Protein AF-S6A276-F1 (afdb_monomer)

Mean predicted aligned error: 8.98 Å

Nearest PDB structures (foldseek):
  2oqb-assembly1_B  TM=4.563E-01  e=8.102E-01  Rattus norvegicus
  6ii2-assembly2_B  TM=3.661E-01  e=1.481E+00  Vibrio vulnificus
  2r1d-assembly9_I  TM=3.968E-01  e=1.565E+00  Rattus norvegicus
  3mw2-assembly2_B  TM=4.502E-01  e=2.861E+00  Mus musculus
  7jmn-assembly1_N  TM=1.829E-01  e=4.437E+00  Thermochaetoides thermophila DSM 1495

Sequence (196 aa):
MERMMFPDYLDGAKVKFYTKKDNFGIVDYNGGEKMININYLAICKYDNTQGYYLFFCDEKFTTVGDYLFDSIEECKETAEKSKKNITWIEKTHHKAEFSFEEIKMLLLKSIGEYNCEAELSLYFENNPYEYMIIIYKDHCSFQRCGAKEIQSGERVFNTLDELYKAKQVDDIVLARDWDKINAFDCMDFELLGFWK

Secondary structure (DSSP, 8-state):
----PPPSEETTEEEEEEE-S----EEEETTTTEEEE--EEEEEE-TT-SSEEEEEE-TT--EEEEEEESSHHHHHHHHHHH-SS--EEE------SS-HHHHHHHHHHHHHHH----EEEEEETT---EEEEEE-SS-EEEEE-SSTTT---PEEESSHHHHHHS--GGG--HHHHGGGEEEEE-HHHHHTT---

Organism: NCBI:txid1291379

pLDDT: mean 92.41, std 9.46, range [35.56, 98.56]

Radius of gyration: 22.13 Å; Cα contacts (8 Å, |Δi|>4): 361; chains: 1; bounding box: 58×36×56 Å

Foldseek 3Di:
DPPPDDDCDAPQWGWFKKFAFDFFDWDDDPNNPDIATQGMWTWTHHDPDQWIWIFGAGPVRHGPDIDTDNDPVVSVVVSVVRGPDGDIDGDDQQAAPDDLVLVQVLCCCCCVPVVHFWWKWWDFPPDPWIKIWTDHPQWIWIWTDDPPVGIPDTDIDRGSVCQQQDQDPPRDRCVVRVSRTPDMDIPSCVVVVVDD

Structure (mmCIF, N/CA/C/O backbone):
data_AF-S6A276-F1
#
_entry.id   AF-S6A276-F1
#
loop_
_atom_site.group_PDB
_atom_site.id
_atom_site.type_symbol
_atom_site.label_atom_id
_atom_site.label_alt_id
_atom_site.label_comp_id
_atom_site.label_asym_id
_atom_site.label_entity_id
_atom_site.label_seq_id
_atom_site.pdbx_PDB_ins_code
_atom_site.Cartn_x
_atom_site.Cartn_y
_atom_site.Cartn_z
_atom_site.occupancy
_atom_site.B_iso_or_equiv
_atom_site.auth_seq_id
_atom_site.auth_comp_id
_atom_site.auth_asym_id
_atom_site.auth_atom_id
_atom_site.pdbx_PDB_model_num
ATOM 1 N N . MET A 1 1 ? 4.928 -16.059 18.346 1.00 35.56 1 MET A N 1
ATOM 2 C CA . MET A 1 1 ? 3.726 -15.306 18.759 1.00 35.56 1 MET A CA 1
ATOM 3 C C . MET A 1 1 ? 3.373 -14.396 17.610 1.00 35.56 1 MET A C 1
ATOM 5 O O . MET A 1 1 ? 4.119 -13.462 17.349 1.00 35.56 1 MET A O 1
ATOM 9 N N . GLU A 1 2 ? 2.310 -14.720 16.886 1.00 38.47 2 GLU A N 1
ATOM 10 C CA . GLU A 1 2 ? 1.751 -13.830 15.873 1.00 38.47 2 GLU A CA 1
ATOM 11 C C . GLU A 1 2 ? 1.305 -12.551 16.588 1.00 38.47 2 GLU A C 1
ATOM 13 O O . GLU A 1 2 ? 0.463 -12.588 17.489 1.00 38.47 2 GLU A O 1
ATOM 18 N N . ARG A 1 3 ? 1.932 -11.417 16.271 1.00 45.91 3 ARG A N 1
ATOM 19 C CA . ARG A 1 3 ? 1.404 -10.115 16.677 1.00 45.91 3 ARG A CA 1
ATOM 20 C C . ARG A 1 3 ? 0.125 -9.944 15.867 1.00 45.91 3 ARG A C 1
ATOM 22 O O . ARG A 1 3 ? 0.197 -9.596 14.697 1.00 45.91 3 ARG A O 1
ATOM 29 N N . MET A 1 4 ? -1.027 -10.251 16.459 1.00 54.69 4 MET A N 1
ATOM 30 C CA . MET A 1 4 ? -2.315 -9.996 15.819 1.00 54.69 4 MET A CA 1
ATOM 31 C C . MET A 1 4 ? -2.432 -8.480 15.617 1.00 54.69 4 MET A C 1
ATOM 33 O O . MET A 1 4 ? -2.646 -7.726 16.569 1.00 54.69 4 MET A O 1
ATOM 37 N N . MET A 1 5 ? -2.160 -8.031 14.395 1.00 80.50 5 MET A N 1
ATOM 38 C CA . MET A 1 5 ? -2.246 -6.631 14.005 1.00 80.50 5 MET A CA 1
ATOM 39 C C . MET A 1 5 ? -3.719 -6.303 13.774 1.00 80.50 5 MET A C 1
ATOM 41 O O . MET A 1 5 ? -4.446 -7.090 13.171 1.00 80.50 5 MET A O 1
ATOM 45 N N . PHE A 1 6 ? -4.178 -5.162 14.288 1.00 88.31 6 PHE A N 1
ATOM 46 C CA . PHE A 1 6 ? -5.545 -4.711 14.033 1.00 88.31 6 PHE A CA 1
ATOM 47 C C . PHE A 1 6 ? -5.729 -4.479 12.522 1.00 88.31 6 PHE A C 1
ATOM 49 O O . PHE A 1 6 ? -4.812 -3.900 11.932 1.00 88.31 6 PHE A O 1
ATOM 56 N N . PRO A 1 7 ? -6.843 -4.888 11.887 1.00 89.88 7 PRO A N 1
ATOM 57 C CA . PRO A 1 7 ? -7.031 -4.746 10.441 1.00 89.88 7 PRO A CA 1
ATOM 58 C C . PRO A 1 7 ? -6.863 -3.308 9.927 1.00 89.88 7 PRO A C 1
ATOM 60 O O . PRO A 1 7 ? -7.151 -2.343 10.634 1.00 89.88 7 PRO A O 1
ATOM 63 N N . ASP A 1 8 ? -6.409 -3.149 8.681 1.00 87.75 8 ASP A N 1
ATOM 64 C CA . ASP A 1 8 ? -6.349 -1.832 8.018 1.00 87.75 8 ASP A CA 1
ATOM 65 C C . ASP A 1 8 ? -7.724 -1.369 7.526 1.00 87.75 8 ASP A C 1
ATOM 67 O O . ASP A 1 8 ? -7.976 -0.166 7.412 1.00 87.75 8 ASP A O 1
ATOM 71 N N . TYR A 1 9 ? -8.612 -2.332 7.269 1.00 91.38 9 TYR A N 1
ATOM 72 C CA . TYR A 1 9 ? -9.969 -2.120 6.792 1.00 91.38 9 TYR A CA 1
ATOM 73 C C . TYR A 1 9 ? -10.955 -2.988 7.572 1.00 91.38 9 TYR A C 1
ATOM 75 O O . TYR A 1 9 ? -10.667 -4.148 7.864 1.00 91.38 9 TYR A O 1
ATOM 83 N N . LEU A 1 10 ? -12.128 -2.428 7.856 1.00 93.69 10 LEU A N 1
ATOM 84 C CA . LEU A 1 10 ? -13.293 -3.121 8.407 1.00 93.69 10 LEU A CA 1
ATOM 85 C C . LEU A 1 10 ? -14.488 -2.775 7.524 1.00 93.69 10 LEU A C 1
ATOM 87 O O . LEU A 1 10 ? -14.708 -1.601 7.247 1.00 93.69 10 LEU A O 1
ATOM 91 N N . ASP A 1 11 ? -15.209 -3.777 7.021 1.00 91.94 11 ASP A N 1
ATOM 92 C CA . ASP A 1 11 ? -16.351 -3.605 6.103 1.00 91.94 11 ASP A CA 1
ATOM 93 C C . ASP A 1 11 ? -16.096 -2.641 4.931 1.00 91.94 11 ASP A C 1
ATOM 95 O O . ASP A 1 11 ? -16.976 -1.890 4.516 1.00 91.94 11 ASP A O 1
ATOM 99 N N . GLY A 1 12 ? -14.867 -2.635 4.404 1.00 88.38 12 GLY A N 1
ATOM 100 C CA . GLY A 1 12 ? -14.436 -1.742 3.322 1.00 88.38 12 GLY A CA 1
ATOM 101 C C . GLY A 1 12 ? -14.077 -0.313 3.755 1.00 88.38 12 GLY A C 1
ATOM 102 O O . GLY A 1 12 ? -13.600 0.460 2.929 1.00 88.38 12 GLY A O 1
ATOM 103 N N . ALA A 1 13 ? -14.246 0.047 5.029 1.00 92.38 13 ALA A N 1
ATOM 104 C CA . ALA A 1 13 ? -13.838 1.333 5.583 1.00 92.38 13 ALA A CA 1
ATOM 105 C C . ALA A 1 13 ? -12.402 1.281 6.121 1.00 92.38 13 ALA A C 1
ATOM 107 O O . ALA A 1 13 ? -12.024 0.364 6.850 1.00 92.38 13 ALA A O 1
ATOM 108 N N . LYS A 1 14 ? -11.601 2.303 5.809 1.00 92.38 14 LYS A N 1
ATOM 109 C CA . LYS A 1 14 ? -10.211 2.434 6.258 1.00 92.38 14 LYS A CA 1
ATOM 110 C C . LYS A 1 14 ? -10.164 2.803 7.739 1.00 92.38 14 LYS A C 1
ATOM 112 O O . LYS A 1 14 ? -10.704 3.840 8.134 1.00 92.38 14 LYS A O 1
ATOM 117 N N . VAL A 1 15 ? -9.485 2.000 8.553 1.00 94.19 15 VAL A N 1
ATOM 118 C CA . VAL A 1 15 ? -9.331 2.227 9.998 1.00 94.19 15 VAL A CA 1
ATOM 119 C C . VAL A 1 15 ? -8.402 3.417 10.238 1.00 94.19 15 VAL A C 1
ATOM 121 O O . VAL A 1 15 ? -7.295 3.458 9.719 1.00 94.19 15 VAL A O 1
ATOM 124 N N . LYS A 1 16 ? -8.830 4.404 11.025 1.00 94.88 16 LYS A N 1
ATOM 125 C CA . LYS A 1 16 ? -8.045 5.589 11.420 1.00 94.88 16 LYS A CA 1
ATOM 126 C C . LYS A 1 16 ? -7.551 5.494 12.854 1.00 94.88 16 LYS A C 1
ATOM 128 O O . LYS A 1 16 ? -6.407 5.827 13.132 1.00 94.88 16 LYS A O 1
ATOM 133 N N . PHE A 1 17 ? -8.401 5.002 13.746 1.00 96.62 17 PHE A N 1
ATOM 134 C CA . PHE A 1 17 ? -8.057 4.737 15.138 1.00 96.62 17 PHE A CA 1
ATOM 135 C C . PHE A 1 17 ? -8.654 3.405 15.558 1.00 96.62 17 PHE A C 1
ATOM 137 O O . PHE A 1 17 ? -9.691 3.001 15.038 1.00 96.62 17 PHE A O 1
ATOM 144 N N . TYR A 1 18 ? -8.020 2.747 16.516 1.00 96.81 18 TYR A N 1
ATOM 145 C CA . TYR A 1 18 ? -8.531 1.522 17.115 1.00 96.81 18 TYR A CA 1
ATOM 146 C C . TYR A 1 18 ? -8.125 1.423 18.585 1.00 96.81 18 TYR A C 1
ATOM 148 O O . TYR A 1 18 ? -7.278 2.180 19.060 1.00 96.81 18 TYR A O 1
ATOM 156 N N . THR A 1 19 ? -8.722 0.493 19.322 1.00 96.38 19 THR A N 1
ATOM 157 C CA . THR A 1 19 ? -8.350 0.199 20.713 1.00 96.38 19 THR A CA 1
ATOM 158 C C . THR A 1 19 ? -7.584 -1.116 20.821 1.00 96.38 19 THR A C 1
ATOM 160 O O . THR A 1 19 ? -7.646 -1.977 19.944 1.00 96.38 19 THR A O 1
ATOM 163 N N . LYS A 1 20 ? -6.902 -1.341 21.948 1.00 94.12 20 LYS A N 1
ATOM 164 C CA . LYS A 1 20 ? -6.515 -2.710 22.331 1.00 94.12 20 LYS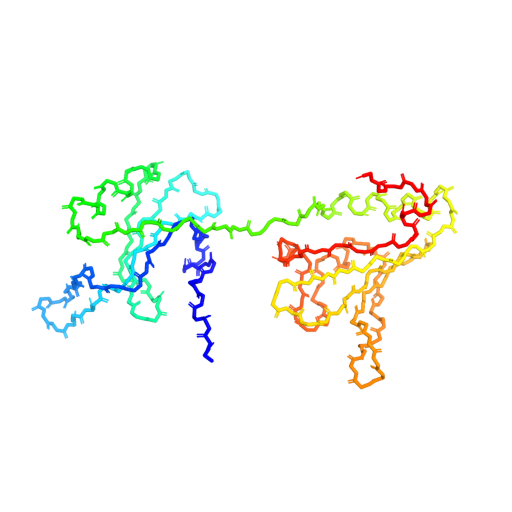 A CA 1
ATOM 165 C C . LYS A 1 20 ? -7.768 -3.547 22.616 1.00 94.12 20 LYS A C 1
ATOM 167 O O . LYS A 1 20 ? -8.852 -2.993 22.810 1.00 94.12 20 LYS A O 1
ATOM 172 N N . LYS A 1 21 ? -7.594 -4.872 22.658 1.00 94.19 21 LYS A N 1
ATOM 173 C CA . LYS A 1 21 ? -8.651 -5.784 23.107 1.00 94.19 21 LYS A CA 1
ATOM 174 C C . LYS A 1 21 ? -9.002 -5.444 24.553 1.00 94.19 21 LYS A C 1
ATOM 176 O O . LYS A 1 21 ? -8.111 -5.457 25.400 1.00 94.19 21 LYS A O 1
ATOM 181 N N . ASP A 1 22 ? -10.272 -5.187 24.816 1.00 95.00 22 ASP A N 1
ATOM 182 C CA . ASP A 1 22 ? -10.826 -5.050 26.165 1.00 95.00 22 ASP A CA 1
ATOM 183 C C . ASP A 1 22 ? -12.282 -5.560 26.160 1.00 95.00 22 ASP A C 1
ATOM 185 O O . ASP A 1 22 ? -12.701 -6.259 25.233 1.00 95.00 22 ASP A O 1
ATOM 189 N N . ASN A 1 23 ? -13.053 -5.264 27.200 1.00 94.50 23 ASN A N 1
ATOM 190 C CA . ASN A 1 23 ? -14.491 -5.469 27.261 1.00 94.50 23 ASN A CA 1
ATOM 191 C C . ASN A 1 23 ? -15.208 -4.112 27.246 1.00 94.50 23 ASN A C 1
ATOM 193 O O . ASN A 1 23 ? -15.357 -3.454 28.276 1.00 94.50 23 ASN A O 1
ATOM 197 N N . PHE A 1 24 ? -15.707 -3.723 26.075 1.00 95.12 24 PHE A N 1
ATOM 198 C CA . PHE A 1 24 ? -16.500 -2.510 25.880 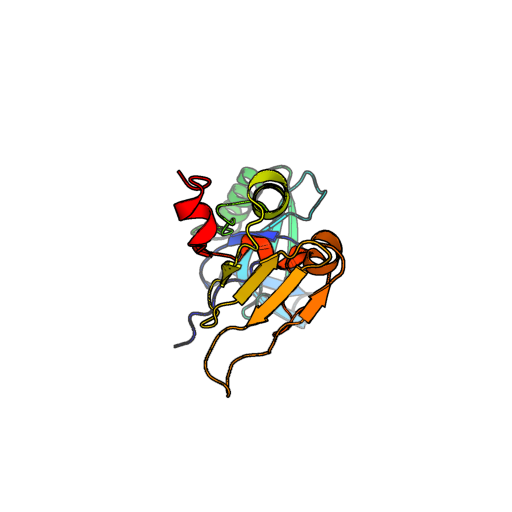1.00 95.12 24 PHE A CA 1
ATOM 199 C C . PHE A 1 24 ? -18.012 -2.787 25.985 1.00 95.12 24 PHE A C 1
ATOM 201 O O . PHE A 1 24 ? -18.837 -2.040 25.458 1.00 95.12 24 PHE A O 1
ATOM 208 N N . GLY A 1 25 ? -18.407 -3.852 26.681 1.00 93.19 25 GLY A N 1
ATOM 209 C CA . GLY A 1 25 ? -19.798 -4.233 26.904 1.00 93.19 25 GLY A CA 1
ATOM 210 C C . GLY A 1 25 ? -20.346 -5.169 25.832 1.00 93.19 25 GLY A C 1
ATOM 211 O O . GLY A 1 25 ? -19.597 -5.810 25.103 1.00 93.19 25 GLY A O 1
ATOM 212 N N . ILE A 1 26 ? -21.672 -5.257 25.760 1.00 91.38 26 ILE A N 1
ATOM 213 C CA . ILE A 1 26 ? -22.392 -6.191 24.892 1.00 91.38 26 ILE A CA 1
ATOM 214 C C . ILE A 1 26 ? -23.390 -5.455 24.004 1.00 91.38 26 ILE A C 1
ATOM 216 O O . ILE A 1 26 ? -23.979 -4.457 24.422 1.00 91.38 26 ILE A O 1
ATOM 220 N N . VAL A 1 27 ? -23.587 -5.967 22.793 1.00 87.56 27 VAL A N 1
ATOM 221 C CA . VAL A 1 27 ? -24.765 -5.675 21.972 1.00 87.56 27 VAL A CA 1
ATOM 222 C C . VAL A 1 27 ? -25.749 -6.821 22.167 1.00 87.56 27 VAL A C 1
ATOM 224 O O . VAL A 1 27 ? -25.384 -7.983 21.977 1.00 87.56 27 VAL A O 1
ATOM 227 N N . ASP A 1 28 ? -26.973 -6.490 22.567 1.00 85.12 28 ASP A N 1
ATOM 228 C CA . ASP A 1 28 ? -28.070 -7.443 22.710 1.00 85.12 28 ASP A CA 1
ATOM 229 C C . ASP A 1 28 ? -28.983 -7.372 21.480 1.00 85.12 28 ASP A C 1
ATOM 231 O O . ASP A 1 28 ? -29.624 -6.349 21.224 1.00 85.12 28 ASP A O 1
ATOM 235 N N . TYR A 1 29 ? -29.031 -8.462 20.718 1.00 78.19 29 TYR A N 1
ATOM 236 C CA . TYR A 1 29 ? -29.980 -8.636 19.628 1.00 78.19 29 TYR A CA 1
ATOM 237 C C . TYR A 1 29 ? -31.177 -9.464 20.085 1.00 78.19 29 TYR A C 1
ATOM 239 O O . TYR A 1 29 ? -31.034 -10.503 20.734 1.00 78.19 29 TYR A O 1
ATOM 247 N N . ASN A 1 30 ? -32.362 -9.031 19.650 1.00 78.94 30 ASN A N 1
ATOM 248 C CA . ASN A 1 30 ? -33.644 -9.695 19.894 1.00 78.94 30 ASN A CA 1
ATOM 249 C C . ASN A 1 30 ? -34.005 -9.872 21.382 1.00 78.94 30 ASN A C 1
ATOM 251 O O . ASN A 1 30 ? -34.776 -10.763 21.722 1.00 78.94 30 ASN A O 1
ATOM 255 N N . GLY A 1 31 ? -33.484 -9.026 22.277 1.00 74.75 31 GLY A N 1
ATOM 256 C CA . GLY A 1 31 ? -33.864 -9.042 23.695 1.00 74.75 31 GLY A CA 1
ATOM 257 C C . GLY A 1 31 ? -33.367 -10.272 24.460 1.00 74.75 31 GLY A C 1
ATOM 258 O O . GLY A 1 31 ? -34.093 -10.815 25.292 1.00 74.75 31 GLY A O 1
ATOM 259 N N . GLY A 1 32 ? -32.148 -10.719 24.165 1.00 72.06 32 GLY A N 1
ATOM 260 C CA . GLY A 1 32 ? -31.411 -11.725 24.926 1.00 72.06 32 GLY A CA 1
ATOM 261 C C . GLY A 1 32 ? -31.053 -12.985 24.141 1.00 72.06 32 GLY A C 1
ATOM 262 O O . GLY A 1 32 ? -30.294 -13.810 24.647 1.00 72.06 32 GLY A O 1
ATOM 263 N N . GLU A 1 33 ? -31.558 -13.156 22.915 1.00 76.06 33 GLU A N 1
ATOM 264 C CA . GLU A 1 33 ? -31.295 -14.362 22.112 1.00 76.06 33 GLU A CA 1
ATOM 265 C C . GLU A 1 33 ? -29.847 -14.432 21.622 1.00 76.06 33 GLU A C 1
ATOM 267 O O . GLU A 1 33 ? -29.270 -15.518 21.516 1.00 76.06 33 GLU A O 1
ATOM 272 N N . LYS A 1 34 ? -29.243 -13.277 21.320 1.00 81.31 34 LYS A N 1
ATOM 273 C CA . LYS A 1 34 ? -27.856 -13.197 20.869 1.00 81.31 34 LYS A CA 1
ATOM 274 C C . LYS A 1 34 ? -27.175 -11.976 21.470 1.00 81.31 34 LYS A C 1
ATOM 276 O O . LYS A 1 34 ? -27.382 -10.850 21.031 1.00 81.31 34 LYS A O 1
ATOM 281 N N . MET A 1 35 ? -26.298 -12.233 22.432 1.00 86.69 35 MET A N 1
ATOM 282 C CA . MET A 1 35 ? -25.417 -11.226 23.013 1.00 86.69 35 MET A CA 1
ATOM 283 C C . MET A 1 35 ? -24.031 -11.338 22.384 1.00 86.69 35 MET A C 1
ATOM 285 O O . MET A 1 35 ? -23.421 -12.408 22.419 1.00 86.69 35 MET A O 1
ATOM 289 N N . ILE A 1 36 ? -23.529 -10.243 21.813 1.00 90.06 36 ILE A N 1
ATOM 290 C CA . ILE A 1 36 ? -22.174 -10.187 21.254 1.00 90.06 36 ILE A CA 1
ATOM 291 C C . ILE A 1 36 ? -21.327 -9.230 22.084 1.00 90.06 36 ILE A C 1
ATOM 293 O O . ILE A 1 36 ? -21.693 -8.070 22.269 1.00 90.06 36 ILE A O 1
ATOM 297 N N . ASN A 1 37 ? -20.193 -9.720 22.586 1.00 93.94 37 ASN A N 1
ATOM 298 C CA . ASN A 1 37 ? -19.220 -8.889 23.285 1.00 93.94 37 ASN A CA 1
ATOM 299 C C . ASN A 1 37 ? -18.550 -7.927 22.304 1.00 93.94 37 ASN A C 1
ATOM 301 O O . ASN A 1 37 ? -18.110 -8.325 21.228 1.00 93.94 37 ASN A O 1
ATOM 305 N N . ILE A 1 38 ? -18.424 -6.673 22.716 1.00 95.88 38 ILE A N 1
ATOM 306 C CA . ILE A 1 38 ? -17.652 -5.659 22.012 1.00 95.88 38 ILE A CA 1
ATOM 307 C C . ILE A 1 38 ? -16.244 -5.703 22.590 1.00 95.88 38 ILE A C 1
ATOM 309 O O . ILE A 1 38 ? -16.017 -5.324 23.741 1.00 95.88 38 ILE A O 1
ATOM 313 N N . ASN A 1 39 ? -15.297 -6.182 21.796 1.00 96.25 39 ASN A N 1
ATOM 314 C CA . ASN A 1 39 ? -13.910 -6.342 22.210 1.00 96.25 39 ASN A CA 1
ATOM 315 C C . ASN A 1 39 ? -12.987 -5.238 21.711 1.00 96.25 39 ASN A C 1
ATOM 317 O O . ASN A 1 39 ? -11.927 -5.021 22.302 1.00 96.25 39 ASN A O 1
ATOM 321 N N . TYR A 1 40 ? -13.397 -4.531 20.661 1.00 97.06 40 TYR A N 1
ATOM 322 C CA . TYR A 1 40 ? -12.655 -3.410 20.110 1.00 97.06 40 TYR A CA 1
ATOM 323 C C . TYR A 1 40 ? -13.594 -2.291 19.680 1.00 97.06 40 TYR A C 1
ATOM 325 O O . TYR A 1 40 ? -14.742 -2.531 19.300 1.00 97.06 40 TYR A O 1
ATOM 333 N N . LEU A 1 41 ? -13.064 -1.074 19.695 1.00 97.50 41 LEU A N 1
ATOM 334 C CA . LEU A 1 41 ? -13.650 0.069 19.011 1.00 97.50 41 LEU A CA 1
ATOM 335 C C . LEU A 1 41 ? -12.713 0.479 17.879 1.00 97.50 41 LEU A C 1
ATOM 337 O O . LEU A 1 41 ? -11.491 0.453 18.051 1.00 97.50 41 LEU A O 1
ATOM 341 N N . ALA A 1 42 ? -13.275 0.884 16.748 1.00 97.88 42 ALA A N 1
ATOM 342 C CA . ALA A 1 42 ? -12.519 1.450 15.641 1.00 97.88 42 ALA A CA 1
ATOM 343 C C . ALA A 1 42 ? -13.206 2.706 15.112 1.00 97.88 42 ALA A C 1
ATOM 345 O O . ALA A 1 42 ? -14.427 2.785 15.081 1.00 97.88 42 ALA A O 1
ATOM 346 N N . ILE A 1 43 ? -12.417 3.691 14.696 1.00 97.88 43 ILE A N 1
ATOM 347 C CA . ILE A 1 43 ? -12.904 4.846 13.943 1.00 97.88 43 ILE A CA 1
ATOM 348 C C . ILE A 1 43 ? -12.481 4.623 12.503 1.00 97.88 43 ILE A C 1
ATOM 350 O O . ILE A 1 43 ? -11.286 4.500 12.231 1.00 97.88 43 ILE A O 1
ATOM 354 N N . CYS A 1 44 ? -13.436 4.536 11.589 1.00 96.56 44 CYS A N 1
ATOM 355 C CA . CYS A 1 44 ? -13.211 4.179 10.196 1.00 96.56 44 CYS A CA 1
ATOM 356 C C . CYS A 1 44 ? -13.744 5.257 9.246 1.00 96.56 44 CYS A C 1
ATOM 358 O O . CYS A 1 44 ? -14.579 6.084 9.614 1.00 96.56 44 CYS A O 1
ATOM 360 N N . LYS A 1 45 ? -13.246 5.269 8.007 1.00 94.88 45 LYS A N 1
ATOM 361 C CA . LYS A 1 45 ? -13.715 6.171 6.949 1.00 94.88 45 LYS A CA 1
ATOM 362 C C . LYS A 1 45 ? -13.812 5.426 5.623 1.00 94.88 45 LYS A C 1
ATOM 364 O O . LYS A 1 45 ? -12.855 4.759 5.238 1.00 94.88 45 LYS A O 1
ATOM 369 N N . TYR A 1 46 ? -14.931 5.572 4.925 1.00 92.44 46 TYR A N 1
ATOM 370 C CA . TYR A 1 46 ? -15.071 5.098 3.552 1.00 92.44 46 TYR A CA 1
ATOM 371 C C . TYR A 1 46 ? -14.466 6.105 2.573 1.00 92.44 46 TYR A C 1
ATOM 373 O O . TYR A 1 46 ? -14.558 7.323 2.770 1.00 92.44 46 TYR A O 1
ATOM 381 N N . ASP A 1 47 ? -13.878 5.600 1.492 1.00 80.62 47 ASP A N 1
ATOM 382 C CA . ASP A 1 47 ? -13.423 6.443 0.395 1.00 80.62 47 ASP A CA 1
ATOM 383 C C . ASP A 1 47 ? -14.658 7.126 -0.218 1.00 80.62 47 ASP A C 1
ATOM 385 O O . ASP A 1 47 ? -15.571 6.458 -0.703 1.00 80.62 47 ASP A O 1
ATOM 389 N N . ASN A 1 48 ? -14.697 8.463 -0.163 1.00 79.69 48 ASN A N 1
ATOM 390 C CA . ASN A 1 48 ? -15.786 9.354 -0.611 1.00 79.69 48 ASN A CA 1
ATOM 391 C C . ASN A 1 48 ? -16.915 9.682 0.389 1.00 79.69 48 ASN A C 1
ATOM 393 O O . ASN A 1 48 ? -17.897 10.308 -0.010 1.00 79.69 48 ASN A O 1
ATOM 397 N N . THR A 1 49 ? -16.788 9.368 1.684 1.00 83.38 49 THR A N 1
ATOM 398 C CA . THR A 1 49 ? -17.720 9.899 2.705 1.00 83.38 49 THR A CA 1
ATOM 399 C C . THR A 1 49 ? -17.132 11.101 3.439 1.00 83.38 49 THR A C 1
ATOM 401 O O . THR A 1 49 ? -15.955 11.108 3.806 1.00 83.38 49 THR A O 1
ATOM 404 N N . GLN A 1 50 ? -17.951 12.124 3.709 1.00 85.56 50 GLN A N 1
ATOM 405 C CA . GLN A 1 50 ? -17.511 13.255 4.537 1.00 85.56 50 GLN A CA 1
ATOM 406 C C . GLN A 1 50 ? -17.321 12.840 6.001 1.00 85.56 50 GLN A C 1
ATOM 408 O O . GLN A 1 50 ? -16.284 13.168 6.576 1.00 85.56 50 GLN A O 1
ATOM 413 N N . GLY A 1 51 ? -18.229 12.029 6.548 1.00 93.31 51 GLY A N 1
ATOM 414 C CA . GLY A 1 51 ? -18.183 11.598 7.946 1.00 93.31 51 GLY A CA 1
ATOM 415 C C . GLY A 1 51 ? -17.202 10.462 8.259 1.00 93.31 51 GLY A C 1
ATOM 416 O O . GLY A 1 51 ? -16.466 9.966 7.391 1.00 93.31 51 GLY A O 1
ATOM 417 N N . TYR A 1 52 ? -17.219 10.079 9.533 1.00 97.44 52 TYR A N 1
ATOM 418 C CA . TYR A 1 52 ? -16.432 9.025 10.166 1.00 97.44 52 TYR A CA 1
ATOM 419 C C . TYR A 1 52 ? -17.363 8.068 10.901 1.00 97.44 52 TYR A C 1
ATOM 421 O O . TYR A 1 52 ? -18.367 8.487 11.468 1.00 97.44 52 TYR A O 1
ATOM 429 N N . TYR A 1 53 ? -17.020 6.787 10.906 1.00 97.62 53 TYR A N 1
ATOM 430 C CA . TYR A 1 53 ? -17.821 5.761 11.554 1.00 97.62 53 TYR A CA 1
ATOM 431 C C . TYR A 1 53 ? -17.128 5.252 12.810 1.00 97.62 53 TYR A C 1
ATOM 433 O O . TYR A 1 53 ? -15.966 4.854 12.754 1.00 97.62 53 TYR A O 1
ATOM 441 N N . LEU A 1 54 ? -17.847 5.216 13.928 1.00 97.81 54 LEU A N 1
ATOM 442 C CA . LEU A 1 54 ? -17.444 4.498 15.131 1.00 97.81 54 LEU A CA 1
ATOM 443 C C . LEU A 1 54 ? -17.981 3.069 15.051 1.00 97.81 54 LEU A C 1
ATOM 445 O O . LEU A 1 54 ? -19.180 2.846 15.200 1.00 97.81 54 LEU A O 1
ATOM 449 N N . PHE A 1 55 ? -17.089 2.113 14.827 1.00 97.56 55 PHE A N 1
ATOM 450 C CA . PHE A 1 55 ? -17.396 0.691 14.769 1.00 97.56 55 PHE A CA 1
ATOM 451 C C . PHE A 1 55 ? -17.187 0.030 16.127 1.00 97.56 55 PHE A C 1
ATOM 453 O O . PHE A 1 55 ? -16.157 0.206 16.786 1.00 97.56 55 PHE A O 1
ATOM 460 N N . PHE A 1 56 ? -18.152 -0.790 16.518 1.00 96.62 56 PHE A N 1
ATOM 461 C CA . PHE A 1 56 ? -18.055 -1.743 17.614 1.00 96.62 56 PHE A CA 1
ATOM 462 C C . PHE A 1 56 ? -17.725 -3.100 17.014 1.00 96.62 56 PHE A C 1
ATOM 464 O O . PHE A 1 56 ? -18.454 -3.568 16.144 1.00 96.62 56 PHE A O 1
ATOM 471 N N . CYS A 1 57 ? -16.641 -3.727 17.465 1.00 96.31 57 CYS A N 1
ATOM 472 C CA . CYS A 1 57 ? -16.160 -4.972 16.873 1.00 96.31 57 CYS A CA 1
ATOM 473 C C . CYS A 1 57 ? -16.075 -6.094 17.908 1.00 96.31 57 CYS A C 1
ATOM 475 O O . CYS A 1 57 ? -15.688 -5.859 19.058 1.00 96.31 57 CYS A O 1
ATOM 477 N N . ASP A 1 58 ? -16.392 -7.316 17.487 1.00 94.88 58 ASP A N 1
ATOM 478 C CA . ASP A 1 58 ? -16.200 -8.525 18.289 1.00 94.88 58 ASP A CA 1
ATOM 479 C C . ASP A 1 58 ? -14.727 -8.977 18.327 1.00 94.88 58 ASP A C 1
ATOM 481 O O . ASP A 1 58 ? -13.828 -8.328 17.785 1.00 94.88 58 ASP A O 1
ATOM 485 N N . GLU A 1 59 ? -14.446 -10.105 18.983 1.00 93.81 59 GLU A N 1
ATOM 486 C CA . GLU A 1 59 ? -13.082 -10.632 19.098 1.00 93.81 59 GLU A CA 1
ATOM 487 C C . GLU A 1 59 ? -12.422 -11.032 17.769 1.00 93.81 59 GLU A C 1
ATOM 489 O O . GLU A 1 59 ? -11.204 -11.207 17.740 1.00 93.81 59 GLU A O 1
ATOM 494 N N . LYS A 1 60 ? -13.206 -11.194 16.697 1.00 93.00 60 LYS A N 1
ATOM 495 C CA . LYS A 1 60 ? -12.747 -11.544 15.347 1.00 93.00 60 LYS A CA 1
ATOM 496 C C . LYS A 1 60 ? -12.675 -10.324 14.429 1.00 93.00 60 LYS A C 1
ATOM 498 O O . LYS A 1 60 ? -12.469 -10.493 13.231 1.00 93.00 60 LYS A O 1
ATOM 503 N N . PHE A 1 61 ? -12.824 -9.119 14.985 1.00 93.88 61 PHE A N 1
ATOM 504 C CA . PHE A 1 61 ? -12.933 -7.860 14.250 1.00 93.88 61 PHE A CA 1
ATOM 505 C C . PHE A 1 61 ? -14.185 -7.759 13.364 1.00 93.88 61 PHE A C 1
ATOM 507 O O . PHE A 1 61 ? -14.228 -6.927 12.465 1.00 93.88 61 PHE A O 1
ATOM 514 N N . THR A 1 62 ? -15.219 -8.566 13.613 1.00 94.00 62 THR A N 1
ATOM 515 C CA . THR A 1 62 ? -16.507 -8.406 12.928 1.00 94.00 62 THR A CA 1
ATOM 516 C C . THR A 1 62 ? -17.205 -7.173 13.485 1.00 94.00 62 THR A C 1
ATOM 518 O O . THR A 1 62 ? -17.382 -7.078 14.703 1.00 94.00 62 THR A O 1
ATOM 521 N N . THR A 1 63 ? -17.633 -6.249 12.625 1.00 94.50 63 THR A N 1
ATOM 522 C CA . THR A 1 63 ? -18.464 -5.114 13.041 1.00 94.50 63 THR A CA 1
ATOM 523 C C . THR A 1 63 ? -19.827 -5.609 13.515 1.00 94.50 63 THR A C 1
ATOM 525 O O . THR A 1 63 ? -20.534 -6.329 12.811 1.00 94.50 63 THR A O 1
ATOM 528 N N . VAL A 1 64 ? -20.202 -5.218 14.728 1.00 93.88 64 VAL A N 1
ATOM 529 C CA . VAL A 1 64 ? -21.506 -5.508 15.346 1.00 93.88 64 VAL A CA 1
ATOM 530 C C . VAL A 1 64 ? -22.353 -4.247 15.517 1.00 93.88 64 VAL A C 1
ATOM 532 O O . VAL A 1 64 ? -23.525 -4.313 15.866 1.00 93.88 64 VAL A O 1
ATOM 535 N N . GLY A 1 65 ? -21.786 -3.075 15.271 1.00 91.81 65 GLY A N 1
ATOM 536 C CA . GLY A 1 65 ? -22.540 -1.833 15.236 1.00 91.81 65 GLY A CA 1
ATOM 537 C C . GLY A 1 65 ? -21.681 -0.704 14.710 1.00 91.81 65 GLY A C 1
ATOM 538 O O . GLY A 1 65 ? -20.485 -0.6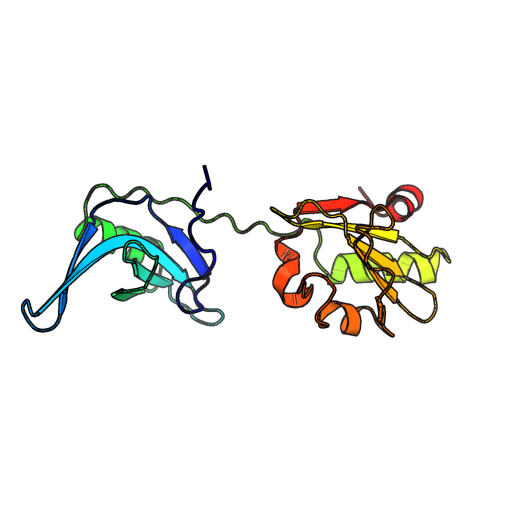58 14.993 1.00 91.81 65 GLY A O 1
ATOM 539 N N . ASP A 1 66 ? -22.297 0.197 13.962 1.00 93.69 66 ASP A N 1
ATOM 540 C CA . ASP A 1 66 ? -21.652 1.348 13.361 1.00 93.69 66 ASP A CA 1
ATOM 541 C C . ASP A 1 66 ? -22.491 2.612 13.565 1.00 93.69 66 ASP A C 1
ATOM 543 O O . ASP A 1 66 ? -23.719 2.606 13.490 1.00 93.69 66 ASP A O 1
ATOM 547 N N . TYR A 1 67 ? -21.806 3.712 13.862 1.00 95.25 67 TYR A N 1
ATOM 548 C CA . TYR A 1 67 ? -22.431 5.007 14.102 1.00 95.25 67 TYR A CA 1
ATOM 549 C C . TYR A 1 67 ? -21.679 6.075 13.318 1.00 95.25 67 TYR A C 1
ATOM 551 O O . TYR A 1 67 ? -20.465 6.204 13.470 1.00 95.25 67 TYR A O 1
ATOM 559 N N . LEU A 1 68 ? -22.396 6.827 12.485 1.00 96.50 68 LEU A N 1
ATOM 560 C CA . LEU A 1 68 ? -21.844 7.902 11.665 1.00 96.50 68 LEU A CA 1
ATOM 561 C C . LEU A 1 68 ? -21.799 9.220 12.447 1.00 96.50 68 LEU A C 1
ATOM 563 O O . LEU A 1 68 ? -22.801 9.630 13.031 1.00 96.50 68 LEU A O 1
ATOM 567 N N . PHE A 1 69 ? -20.655 9.893 12.385 1.00 97.06 69 PHE A N 1
ATOM 568 C CA . PHE A 1 69 ? -20.402 11.215 12.953 1.00 97.06 69 PHE A CA 1
ATOM 569 C C . PHE A 1 69 ? -19.704 12.122 11.938 1.00 97.06 69 PHE A C 1
ATOM 571 O O . PHE A 1 69 ? -19.109 11.643 10.964 1.00 97.06 69 PHE A O 1
ATOM 578 N N . ASP A 1 70 ? -19.721 13.429 12.189 1.00 96.06 70 ASP A N 1
ATOM 579 C CA . ASP A 1 70 ? -19.121 14.411 11.283 1.00 96.06 70 ASP A CA 1
ATOM 580 C C . ASP A 1 70 ? -17.605 14.544 11.505 1.00 96.06 70 ASP A C 1
ATOM 582 O O . ASP A 1 70 ? -16.862 14.906 10.588 1.00 96.06 70 ASP A O 1
ATOM 586 N N . SER A 1 71 ? -17.113 14.183 12.698 1.00 96.88 71 SER A N 1
ATOM 587 C CA . SER A 1 71 ? -15.697 14.286 13.072 1.00 96.88 71 SER A CA 1
ATOM 588 C C . SER A 1 71 ? -15.166 13.081 13.861 1.00 96.88 71 SER A C 1
ATOM 590 O O . SER A 1 71 ? -15.909 12.268 14.418 1.00 96.88 71 SER A O 1
ATOM 592 N N . ILE A 1 72 ? -13.834 12.964 13.915 1.00 96.88 72 ILE A N 1
ATOM 593 C CA . ILE A 1 72 ? -13.138 11.959 14.733 1.00 96.88 72 ILE A CA 1
ATOM 594 C C . ILE A 1 72 ? -13.332 12.277 16.218 1.00 96.88 72 ILE A C 1
ATOM 596 O O . ILE A 1 72 ? -13.482 11.367 17.031 1.00 96.88 72 ILE A O 1
ATOM 600 N N . GLU A 1 73 ? -13.346 13.558 16.572 1.00 97.69 73 GLU A N 1
ATOM 601 C CA . GLU A 1 73 ? -13.567 14.055 17.925 1.00 97.69 73 GLU A CA 1
ATOM 602 C C . GLU A 1 73 ? -14.940 13.613 18.446 1.00 97.69 73 GLU A C 1
ATOM 604 O O . GLU A 1 73 ? -15.018 13.033 19.526 1.00 97.69 73 GLU A O 1
ATOM 609 N N . GLU A 1 74 ? -16.001 13.755 17.646 1.00 97.56 74 GLU A N 1
ATOM 610 C CA . GLU A 1 74 ? -17.346 13.274 17.998 1.00 97.56 74 GLU A CA 1
ATOM 611 C C . GLU A 1 74 ? -17.406 11.755 18.202 1.00 97.56 74 GLU A C 1
ATOM 613 O O . GLU A 1 74 ? -18.059 11.280 19.140 1.00 97.56 74 GLU A O 1
ATOM 618 N N . CYS A 1 75 ? -16.693 10.984 17.369 1.00 97.62 75 CYS A N 1
ATOM 619 C CA . CYS A 1 75 ? -16.566 9.538 17.558 1.00 97.62 75 CYS A CA 1
ATOM 620 C C . CYS A 1 75 ? -15.938 9.221 18.925 1.00 97.62 75 CYS A C 1
ATOM 622 O O . CYS A 1 75 ? -16.456 8.387 19.673 1.00 97.62 75 CYS A O 1
ATOM 624 N N . LYS A 1 76 ? -14.825 9.893 19.257 1.00 97.88 76 LYS A N 1
ATOM 625 C CA . LYS A 1 76 ? -14.090 9.694 20.516 1.00 97.88 76 LYS A CA 1
ATOM 626 C C . LYS A 1 76 ? -14.942 10.082 21.721 1.00 97.88 76 LYS A C 1
ATOM 628 O O . LYS A 1 76 ? -15.104 9.268 22.626 1.00 97.88 76 LYS A O 1
ATOM 633 N N . GLU A 1 77 ? -15.563 11.260 21.697 1.00 97.44 77 GLU A N 1
ATOM 634 C CA . GLU A 1 77 ? -16.435 11.724 22.778 1.00 97.44 77 GLU A CA 1
ATOM 635 C C . GLU A 1 77 ? -17.619 10.783 23.020 1.00 97.44 77 GLU A C 1
ATOM 637 O O . GLU A 1 77 ? -17.971 10.495 24.166 1.00 97.44 77 GLU A O 1
ATOM 642 N N . THR A 1 78 ? -18.259 10.294 21.955 1.00 96.62 78 THR A N 1
ATOM 643 C CA . THR A 1 78 ? -19.411 9.391 22.078 1.00 96.62 78 THR A CA 1
ATOM 644 C C . THR A 1 78 ? -19.003 8.026 22.631 1.00 96.62 78 THR A C 1
ATOM 646 O O . THR A 1 78 ? -19.690 7.462 23.493 1.00 96.62 78 THR A O 1
ATOM 649 N N . ALA A 1 79 ? -17.856 7.504 22.197 1.00 96.25 79 ALA A N 1
ATOM 650 C CA . ALA A 1 79 ? -17.282 6.288 22.756 1.00 96.25 79 ALA A CA 1
ATOM 651 C C . ALA A 1 79 ? -16.954 6.455 24.250 1.00 96.25 79 ALA A C 1
ATOM 653 O O . ALA A 1 79 ? -17.320 5.605 25.057 1.00 96.25 79 ALA A O 1
ATOM 654 N N . GLU A 1 80 ? -16.332 7.568 24.639 1.00 96.12 80 GLU A N 1
ATOM 655 C CA . GLU A 1 80 ? -15.922 7.855 26.022 1.00 96.12 80 GLU A CA 1
ATOM 656 C C . GLU A 1 80 ? -17.103 8.144 26.961 1.00 96.12 80 GLU A C 1
ATOM 658 O O . GLU A 1 80 ? -17.035 7.838 28.151 1.00 96.12 80 GLU A O 1
ATOM 663 N N . LYS A 1 81 ? -18.225 8.659 26.440 1.00 95.25 81 LYS A N 1
ATOM 664 C CA . LYS A 1 81 ? -19.485 8.795 27.197 1.00 95.25 81 LYS A CA 1
ATOM 665 C C . LYS A 1 81 ? -20.161 7.447 27.461 1.00 95.25 81 LYS A C 1
ATOM 667 O O . LYS A 1 81 ? -20.857 7.303 28.465 1.00 95.25 81 LYS A O 1
ATOM 672 N N . SER A 1 82 ? -20.000 6.477 26.560 1.00 90.69 82 SER A N 1
ATOM 673 C CA . SER A 1 82 ? -20.729 5.201 26.610 1.00 90.69 82 SER A CA 1
ATOM 674 C C . SER A 1 82 ? -19.909 4.032 27.161 1.00 90.69 82 SER A C 1
ATOM 676 O O . SER A 1 82 ? -20.489 3.092 27.708 1.00 90.69 82 SER A O 1
ATOM 678 N N . LYS A 1 83 ? -18.579 4.070 27.042 1.00 92.69 83 LYS A N 1
ATOM 679 C CA . LYS A 1 83 ? -17.653 2.986 27.400 1.00 92.69 83 LYS A CA 1
ATOM 680 C C . LYS A 1 83 ? -16.556 3.487 28.347 1.00 92.69 83 LYS A C 1
ATOM 682 O O . LYS A 1 83 ? -16.373 4.682 28.539 1.00 92.69 83 LYS A O 1
ATOM 687 N N . LYS A 1 84 ? -15.810 2.562 28.954 1.00 91.06 84 LYS A N 1
ATOM 688 C CA . LYS A 1 84 ? -14.689 2.864 29.864 1.00 91.06 84 LYS A CA 1
ATOM 689 C C . LYS A 1 84 ? -13.381 2.290 29.320 1.00 91.06 84 LYS A C 1
ATOM 691 O O . LYS A 1 84 ? -13.410 1.442 28.437 1.00 91.06 84 LYS A O 1
ATOM 696 N N . ASN A 1 85 ? -12.255 2.743 29.878 1.00 92.19 85 ASN A N 1
ATOM 697 C CA . ASN A 1 85 ? -10.901 2.248 29.582 1.00 92.19 85 ASN A CA 1
ATOM 698 C C . ASN A 1 85 ? -10.478 2.375 28.109 1.00 92.19 85 ASN A C 1
ATOM 700 O O . ASN A 1 85 ? -9.662 1.601 27.612 1.00 92.19 85 ASN A O 1
ATOM 704 N N . ILE A 1 86 ? -11.012 3.365 27.396 1.00 95.81 86 ILE A N 1
ATOM 705 C CA . ILE A 1 86 ? -10.628 3.593 26.007 1.00 95.81 86 ILE A CA 1
ATOM 706 C C . ILE A 1 86 ? -9.220 4.186 25.967 1.00 95.81 86 ILE A C 1
ATOM 708 O O . ILE A 1 86 ? -8.924 5.198 26.595 1.00 95.81 86 ILE A O 1
ATOM 712 N N . THR A 1 87 ? -8.345 3.546 25.202 1.00 95.62 87 THR A N 1
ATOM 713 C CA . THR A 1 87 ? -7.066 4.114 24.775 1.00 95.62 87 THR A CA 1
ATOM 714 C C . THR A 1 87 ? -7.014 4.017 23.263 1.00 95.62 87 THR A C 1
ATOM 716 O O . THR A 1 87 ? -6.918 2.915 22.716 1.00 95.62 87 THR A O 1
ATOM 719 N N . TRP A 1 88 ? -7.105 5.166 22.598 1.00 96.44 88 TRP A N 1
ATOM 720 C CA . TRP A 1 88 ? -7.038 5.248 21.146 1.00 96.44 88 TRP A CA 1
ATOM 721 C C . TRP A 1 88 ? -5.604 5.074 20.659 1.00 96.44 88 TRP A C 1
ATOM 723 O O . TRP A 1 88 ? -4.693 5.773 21.099 1.00 96.44 88 TRP A O 1
ATOM 733 N N . ILE A 1 89 ? -5.424 4.152 19.724 1.00 93.88 89 ILE A N 1
ATOM 734 C CA . ILE A 1 89 ? -4.197 3.957 18.964 1.00 93.88 89 ILE A CA 1
ATOM 735 C C . ILE A 1 89 ? -4.470 4.474 17.559 1.00 93.88 89 ILE A C 1
ATOM 737 O O . ILE A 1 89 ? -5.406 4.020 16.898 1.00 93.88 89 ILE A O 1
ATOM 741 N N . GLU A 1 90 ? -3.677 5.446 17.118 1.00 93.06 90 GLU A N 1
ATOM 742 C CA . GLU A 1 90 ? -3.725 5.911 15.738 1.00 93.06 90 GLU A CA 1
ATOM 743 C C . GLU A 1 90 ? -3.211 4.815 14.810 1.00 93.06 90 GLU A C 1
ATOM 745 O O . GLU A 1 90 ? -2.156 4.215 15.032 1.00 93.06 90 GLU A O 1
ATOM 750 N N . LYS A 1 91 ? -3.981 4.541 13.764 1.00 88.69 91 LYS A N 1
ATOM 751 C CA . LYS A 1 91 ? -3.585 3.619 12.718 1.00 88.69 91 LYS A CA 1
ATOM 752 C C . LYS A 1 91 ? -2.673 4.377 11.762 1.00 88.69 91 LYS A C 1
ATOM 754 O O . LYS A 1 91 ? -3.139 5.109 10.889 1.00 88.69 91 LYS A O 1
ATOM 759 N N . THR A 1 92 ? -1.369 4.203 11.935 1.00 77.00 92 THR A N 1
ATOM 760 C CA . THR A 1 92 ? -0.393 4.666 10.953 1.00 77.00 92 THR A CA 1
ATOM 761 C C . THR A 1 92 ? -0.576 3.842 9.689 1.00 77.00 92 THR A C 1
ATOM 763 O O . THR A 1 92 ? -0.273 2.650 9.665 1.00 77.00 92 THR A O 1
ATOM 766 N N . HIS A 1 93 ? -1.097 4.473 8.646 1.00 66.31 93 HIS A N 1
ATOM 767 C CA . HIS A 1 93 ? -0.964 3.930 7.304 1.00 66.31 93 HIS A CA 1
ATOM 768 C C . HIS A 1 93 ? 0.436 4.298 6.863 1.00 66.31 93 HIS A C 1
ATOM 770 O O . HIS A 1 93 ? 0.733 5.488 6.744 1.00 66.31 93 HIS A O 1
ATOM 776 N N . HIS A 1 94 ? 1.298 3.298 6.692 1.00 68.25 94 HIS A N 1
ATOM 777 C CA . HIS A 1 94 ? 2.536 3.535 5.975 1.00 68.25 94 HIS A CA 1
ATOM 778 C C . HIS A 1 94 ? 2.156 4.150 4.624 1.00 68.25 94 HIS A C 1
ATOM 780 O O . HIS A 1 94 ? 1.194 3.716 3.989 1.00 68.25 94 HIS A O 1
ATOM 786 N N . LYS A 1 95 ? 2.827 5.235 4.257 1.00 80.50 95 LYS A N 1
ATOM 787 C CA . LYS A 1 95 ? 2.740 5.807 2.922 1.00 80.50 95 LYS A CA 1
ATOM 788 C C . LYS A 1 95 ? 4.110 5.602 2.313 1.00 80.50 95 LYS A C 1
ATOM 790 O O . LYS A 1 95 ? 5.105 5.891 2.976 1.00 80.50 95 LYS A O 1
ATOM 795 N N . ALA A 1 96 ? 4.147 5.099 1.087 1.00 88.88 96 ALA A N 1
ATOM 796 C CA . ALA A 1 96 ? 5.405 4.973 0.374 1.00 88.88 96 ALA A CA 1
ATOM 797 C C . ALA A 1 96 ? 6.091 6.342 0.280 1.00 88.88 96 ALA A C 1
ATOM 799 O O . ALA A 1 96 ? 5.426 7.367 0.102 1.00 88.88 96 ALA A O 1
ATOM 800 N N . GLU A 1 97 ? 7.416 6.342 0.409 1.00 92.31 97 GLU A N 1
ATOM 801 C CA . GLU A 1 97 ? 8.237 7.552 0.330 1.00 92.31 97 GLU A CA 1
ATOM 802 C C . GLU A 1 97 ? 8.019 8.304 -0.989 1.00 92.31 97 GLU A C 1
ATOM 804 O O . GLU A 1 97 ? 7.844 9.521 -0.990 1.00 92.31 97 GLU A O 1
ATOM 809 N N . PHE A 1 98 ? 7.927 7.559 -2.092 1.00 94.25 98 PHE A N 1
ATOM 810 C CA . PHE A 1 98 ? 7.630 8.079 -3.422 1.00 94.25 98 PHE A CA 1
ATOM 811 C C . PHE A 1 98 ? 6.271 7.578 -3.898 1.00 94.25 98 PHE A C 1
ATOM 813 O O . PHE A 1 98 ? 5.911 6.418 -3.695 1.00 94.25 98 PHE A O 1
ATOM 820 N N . SER A 1 99 ? 5.511 8.432 -4.576 1.00 95.44 99 SER A N 1
ATOM 821 C CA . SER A 1 99 ? 4.323 8.020 -5.323 1.00 95.44 99 SER A CA 1
ATOM 822 C C . SER A 1 99 ? 4.703 7.260 -6.596 1.00 95.44 99 SER A C 1
ATOM 824 O O . SER A 1 99 ? 5.805 7.400 -7.129 1.00 95.44 99 SER A O 1
ATOM 826 N N . PHE A 1 100 ? 3.758 6.483 -7.132 1.00 97.19 100 PHE A N 1
ATOM 827 C CA . PHE A 1 100 ? 3.977 5.787 -8.397 1.00 97.19 100 PHE A CA 1
ATOM 828 C C . PHE A 1 100 ? 4.275 6.751 -9.551 1.00 97.19 100 PHE A C 1
ATOM 830 O O . PHE A 1 100 ? 5.148 6.470 -10.363 1.00 97.19 100 PHE A O 1
ATOM 837 N N . GLU A 1 101 ? 3.605 7.904 -9.612 1.00 97.56 101 GLU A N 1
ATOM 838 C CA . GLU A 1 101 ? 3.847 8.889 -10.673 1.00 97.56 101 GLU A CA 1
ATOM 839 C C . GLU A 1 101 ? 5.250 9.505 -10.583 1.00 97.56 101 GLU A C 1
ATOM 841 O O . GLU A 1 101 ? 5.890 9.714 -11.612 1.00 97.56 101 GLU A O 1
ATOM 846 N N . GLU A 1 102 ? 5.777 9.738 -9.376 1.00 96.62 102 GLU A N 1
ATOM 847 C CA . GLU A 1 102 ? 7.166 10.185 -9.196 1.00 96.62 102 GLU A CA 1
ATOM 848 C C . GLU A 1 102 ? 8.153 9.135 -9.707 1.00 96.62 102 GLU A C 1
ATOM 850 O O . GLU A 1 102 ? 9.003 9.447 -10.541 1.00 96.62 102 GLU A O 1
ATOM 855 N N . ILE A 1 103 ? 7.987 7.878 -9.290 1.00 97.94 103 ILE A N 1
ATOM 856 C CA . ILE A 1 103 ? 8.817 6.766 -9.765 1.00 97.94 103 ILE A CA 1
ATOM 857 C C . ILE A 1 103 ? 8.721 6.598 -11.284 1.00 97.94 103 ILE A C 1
ATOM 859 O O . ILE A 1 103 ? 9.740 6.469 -11.962 1.00 97.94 103 ILE A O 1
ATOM 863 N N . LYS A 1 104 ? 7.511 6.651 -11.842 1.00 98.25 104 LYS A N 1
ATOM 864 C CA . LYS A 1 104 ? 7.266 6.553 -13.282 1.00 98.25 104 LYS A CA 1
ATOM 865 C C . LYS A 1 104 ? 8.006 7.645 -14.047 1.00 98.25 104 LYS A C 1
ATOM 867 O O . LYS A 1 104 ? 8.635 7.347 -15.059 1.00 98.25 104 LYS A O 1
ATOM 872 N N . MET A 1 105 ? 7.971 8.891 -13.569 1.00 97.69 105 MET A N 1
ATOM 873 C CA . MET A 1 105 ? 8.724 9.986 -14.186 1.00 97.69 105 MET A CA 1
ATOM 874 C C . MET A 1 105 ? 10.233 9.729 -14.157 1.00 97.69 105 MET A C 1
ATOM 876 O O . MET A 1 105 ? 10.893 9.956 -15.167 1.00 97.69 105 MET A O 1
ATOM 880 N N . LEU A 1 106 ? 10.780 9.237 -13.041 1.00 97.75 106 LEU A N 1
ATOM 881 C CA . LEU A 1 106 ? 12.213 8.946 -12.920 1.00 97.75 106 LEU A CA 1
ATOM 882 C C . LEU A 1 106 ? 12.657 7.792 -13.830 1.00 97.75 106 LEU A C 1
ATOM 884 O O . LEU A 1 106 ? 13.669 7.920 -14.516 1.00 97.75 106 LEU A O 1
ATOM 888 N N . LEU A 1 107 ? 11.872 6.712 -13.903 1.00 98.19 107 LEU A N 1
ATOM 889 C CA . LEU A 1 107 ? 12.132 5.583 -14.805 1.00 98.19 107 LEU A CA 1
ATOM 890 C C . LEU A 1 107 ? 12.099 6.029 -16.273 1.00 98.19 107 LEU A C 1
ATOM 892 O O . LEU A 1 107 ? 13.004 5.732 -17.044 1.00 98.19 107 LEU A O 1
ATOM 896 N N . LEU A 1 108 ? 11.086 6.803 -16.673 1.00 97.75 108 LEU A N 1
ATOM 897 C CA . LEU A 1 108 ? 11.011 7.329 -18.040 1.00 97.75 108 LEU A CA 1
ATOM 898 C C . LEU A 1 108 ? 12.150 8.312 -18.345 1.00 97.75 108 LEU A C 1
ATOM 900 O O . LEU A 1 108 ? 12.647 8.359 -19.471 1.00 97.75 108 LEU A O 1
ATOM 904 N N . LYS A 1 109 ? 12.595 9.079 -17.347 1.00 97.38 109 LYS A N 1
ATOM 905 C CA . LYS A 1 109 ? 13.736 9.984 -17.478 1.00 97.38 109 LYS A CA 1
ATOM 906 C C . LYS A 1 109 ? 15.049 9.223 -17.681 1.00 97.38 109 LYS A C 1
ATOM 908 O O . LYS A 1 109 ? 15.844 9.640 -18.525 1.00 97.38 109 LYS A O 1
ATOM 913 N N . SER A 1 110 ? 15.280 8.115 -16.967 1.00 97.50 110 SER A N 1
ATOM 914 C CA . SER A 1 110 ? 16.522 7.333 -17.092 1.00 97.50 110 SER A CA 1
ATOM 915 C C . SER A 1 110 ? 16.715 6.819 -18.521 1.00 97.50 110 SER A C 1
ATOM 917 O O . SER A 1 110 ? 17.787 7.001 -19.102 1.00 97.50 110 SER A O 1
ATOM 919 N N . ILE A 1 111 ? 15.662 6.284 -19.145 1.00 96.62 111 ILE A N 1
ATOM 920 C CA . ILE A 1 111 ? 15.732 5.827 -20.538 1.00 96.62 111 ILE A CA 1
ATOM 921 C C . ILE A 1 111 ? 15.751 6.993 -21.534 1.00 96.62 111 ILE A C 1
ATOM 923 O O . ILE A 1 111 ? 16.525 6.962 -22.490 1.00 96.62 111 ILE A O 1
ATOM 927 N N . GLY A 1 112 ? 14.929 8.024 -21.319 1.00 95.88 112 GLY A N 1
ATOM 928 C CA . GLY A 1 112 ? 14.703 9.093 -22.293 1.00 95.88 112 GLY A CA 1
ATOM 929 C C . GLY A 1 112 ? 15.859 10.083 -22.405 1.00 95.88 112 GLY A C 1
ATOM 930 O O . GLY A 1 112 ? 16.177 10.532 -23.504 1.00 95.88 112 GLY A O 1
ATOM 931 N N . GLU A 1 113 ? 16.499 10.411 -21.283 1.00 96.88 113 GLU A N 1
ATOM 932 C CA . GLU A 1 113 ? 17.580 11.403 -21.235 1.00 96.88 113 GLU A CA 1
ATOM 933 C C . GLU A 1 113 ? 18.966 10.759 -21.133 1.00 96.88 113 GLU A C 1
ATOM 935 O O . GLU A 1 113 ? 19.933 11.303 -21.667 1.00 96.88 113 GLU A O 1
ATOM 940 N N . TYR A 1 114 ? 19.069 9.596 -20.483 1.00 96.56 114 TYR A N 1
ATOM 941 C CA . TYR A 1 114 ? 20.359 8.979 -20.153 1.00 96.56 114 TYR A CA 1
ATOM 942 C C . TYR A 1 114 ? 20.590 7.633 -20.840 1.00 96.56 114 TYR A C 1
ATOM 944 O O . TYR A 1 114 ? 21.678 7.075 -20.711 1.00 96.56 114 TYR A O 1
ATOM 952 N N . ASN A 1 115 ? 19.609 7.118 -21.597 1.00 95.75 115 ASN A N 1
ATOM 953 C CA . ASN A 1 115 ? 19.681 5.802 -22.236 1.00 95.75 115 ASN A CA 1
ATOM 954 C C . ASN A 1 115 ? 20.053 4.694 -21.222 1.00 95.75 115 ASN A C 1
ATOM 956 O O . ASN A 1 115 ? 20.820 3.783 -21.533 1.00 95.75 115 ASN A O 1
ATOM 960 N N . CYS A 1 116 ? 19.538 4.821 -19.998 1.00 97.06 116 CYS A N 1
ATOM 961 C CA . CYS A 1 116 ? 19.794 3.941 -18.866 1.00 97.06 116 CYS A CA 1
ATOM 962 C C . CYS A 1 116 ? 18.528 3.139 -18.548 1.00 97.06 116 CYS A C 1
ATOM 964 O O . CYS A 1 116 ? 17.488 3.708 -18.198 1.00 97.06 116 CYS A O 1
ATOM 966 N N . GLU A 1 117 ? 18.627 1.822 -18.708 1.00 97.56 117 GLU A N 1
ATOM 967 C CA . GLU A 1 117 ? 17.589 0.857 -18.347 1.00 97.56 117 GLU A CA 1
ATOM 968 C C . GLU A 1 117 ? 17.671 0.621 -16.840 1.00 97.56 117 GLU A C 1
ATOM 970 O O . GLU A 1 117 ? 18.454 -0.203 -16.385 1.00 97.56 117 GLU A O 1
ATOM 975 N N . ALA A 1 118 ? 16.949 1.440 -16.072 1.00 97.88 118 ALA A N 1
ATOM 976 C CA . ALA A 1 118 ? 17.077 1.460 -14.622 1.00 97.88 118 ALA A CA 1
ATOM 977 C C . ALA A 1 118 ? 16.387 0.256 -13.967 1.00 97.88 118 ALA A C 1
ATOM 979 O O . ALA A 1 118 ? 15.261 -0.103 -14.335 1.00 97.88 118 ALA A O 1
ATOM 980 N N . GLU A 1 119 ? 17.040 -0.297 -12.949 1.00 98.19 119 GLU A N 1
ATOM 981 C CA . GLU A 1 119 ? 16.531 -1.377 -12.104 1.00 98.19 119 GLU A CA 1
ATOM 982 C C . GLU A 1 119 ? 16.126 -0.812 -10.733 1.00 98.19 119 GLU A C 1
ATOM 984 O O . GLU A 1 119 ? 16.965 -0.451 -9.907 1.00 98.19 119 GLU A O 1
ATOM 989 N N . LEU A 1 120 ? 14.818 -0.690 -10.493 1.00 98.38 120 LEU A N 1
ATOM 990 C CA . LEU A 1 120 ? 14.262 -0.183 -9.239 1.00 98.38 120 LEU A CA 1
ATOM 991 C C . LEU A 1 120 ? 13.773 -1.335 -8.366 1.00 98.38 120 LEU A C 1
ATOM 993 O O . LEU A 1 120 ? 12.751 -1.956 -8.670 1.00 98.38 120 LEU A O 1
ATOM 997 N N . SER A 1 121 ? 14.436 -1.548 -7.239 1.00 98.12 121 SER A N 1
ATOM 998 C CA . SER A 1 121 ? 14.034 -2.496 -6.208 1.00 98.12 121 SER A CA 1
ATOM 999 C C . SER A 1 121 ? 13.020 -1.888 -5.234 1.00 98.12 121 SER A C 1
ATOM 1001 O O . SER A 1 121 ? 13.116 -0.733 -4.817 1.00 98.12 121 SER A O 1
ATOM 1003 N N . LEU A 1 122 ? 12.027 -2.694 -4.865 1.00 97.81 122 LEU A N 1
ATOM 1004 C CA . LEU A 1 122 ? 10.904 -2.382 -3.989 1.00 97.81 122 LEU A CA 1
ATOM 1005 C C . LEU A 1 122 ? 10.841 -3.401 -2.851 1.00 97.81 122 LEU A C 1
ATOM 1007 O O . LEU A 1 122 ? 10.855 -4.615 -3.083 1.00 97.81 122 LEU A O 1
ATOM 1011 N N . TYR A 1 123 ? 10.667 -2.903 -1.630 1.00 95.81 123 TYR A N 1
ATOM 1012 C CA . TYR A 1 123 ? 10.518 -3.721 -0.429 1.00 95.81 123 TYR A CA 1
ATOM 1013 C C . TYR A 1 123 ? 9.158 -3.456 0.211 1.00 95.81 123 TYR A C 1
ATOM 1015 O O . TYR A 1 123 ? 8.799 -2.312 0.481 1.00 95.81 123 TYR A O 1
ATOM 1023 N N . PHE A 1 124 ? 8.378 -4.514 0.438 1.00 92.75 124 PHE A N 1
ATOM 1024 C CA . PHE A 1 124 ? 7.043 -4.411 1.029 1.00 92.75 124 PHE A CA 1
ATOM 1025 C C . PHE A 1 124 ? 7.073 -4.731 2.524 1.00 92.75 124 PHE A C 1
ATOM 1027 O O . PHE A 1 124 ? 7.785 -5.628 2.978 1.00 92.75 124 PHE A O 1
ATOM 1034 N N . GLU A 1 125 ? 6.239 -4.039 3.298 1.00 86.38 125 GLU A N 1
ATOM 1035 C CA . GLU A 1 125 ? 6.062 -4.318 4.718 1.00 86.38 125 GLU A CA 1
ATOM 1036 C C . GLU A 1 125 ? 5.631 -5.777 4.936 1.00 86.38 125 GLU A C 1
ATOM 1038 O O . GLU A 1 125 ? 4.741 -6.294 4.258 1.00 86.38 125 GLU A O 1
ATOM 1043 N N . ASN A 1 126 ? 6.254 -6.445 5.911 1.00 82.12 126 ASN A N 1
ATOM 1044 C CA . ASN A 1 126 ? 5.979 -7.841 6.269 1.00 82.12 126 ASN A CA 1
ATOM 1045 C C . ASN A 1 126 ? 6.182 -8.851 5.116 1.00 82.12 126 ASN A C 1
ATOM 1047 O O . ASN A 1 126 ? 5.693 -9.978 5.199 1.00 82.12 126 ASN A O 1
ATOM 1051 N N . ASN A 1 127 ? 6.928 -8.483 4.069 1.00 87.50 127 ASN A N 1
ATOM 1052 C CA . ASN A 1 127 ? 7.304 -9.359 2.963 1.00 87.50 127 ASN A CA 1
ATOM 1053 C C . ASN A 1 127 ? 8.838 -9.487 2.916 1.00 87.50 127 ASN A C 1
ATOM 1055 O O . ASN A 1 127 ? 9.523 -8.469 2.843 1.00 87.50 127 ASN A O 1
ATOM 1059 N N . PRO A 1 128 ? 9.407 -10.704 2.987 1.00 91.38 128 PRO A N 1
ATOM 1060 C CA . PRO A 1 128 ? 10.858 -10.879 3.021 1.00 91.38 128 PRO A CA 1
ATOM 1061 C C . PRO A 1 128 ? 11.514 -10.782 1.639 1.00 91.38 128 PRO A C 1
ATOM 1063 O O . PRO A 1 128 ? 12.736 -10.876 1.547 1.00 91.38 128 PRO A O 1
ATOM 1066 N N . TYR A 1 129 ? 10.724 -10.687 0.570 1.00 95.62 129 TYR A N 1
ATOM 1067 C CA . TYR A 1 129 ? 11.231 -10.715 -0.791 1.00 95.62 129 TYR A CA 1
ATOM 1068 C C . TYR A 1 129 ? 11.478 -9.312 -1.337 1.00 95.62 129 TYR A C 1
ATOM 1070 O O . TYR A 1 129 ? 10.721 -8.378 -1.075 1.00 95.62 129 TYR A O 1
ATOM 1078 N N . GLU A 1 130 ? 12.524 -9.213 -2.145 1.00 96.94 130 GLU A N 1
ATOM 1079 C CA . GLU A 1 130 ? 12.809 -8.063 -2.989 1.00 96.94 130 GLU A CA 1
ATOM 1080 C C . GLU A 1 130 ? 12.051 -8.215 -4.310 1.00 96.94 130 GLU A C 1
ATOM 1082 O O . GLU A 1 130 ? 12.039 -9.294 -4.914 1.00 96.94 130 GLU A O 1
ATOM 1087 N N . TYR A 1 131 ? 11.428 -7.131 -4.759 1.00 98.31 131 TYR A N 1
ATOM 1088 C CA . TYR A 1 131 ? 10.801 -7.055 -6.073 1.00 98.31 131 TYR A CA 1
ATOM 1089 C C . TYR A 1 131 ? 11.469 -5.968 -6.884 1.00 98.31 131 TYR A C 1
ATOM 1091 O O . TYR A 1 131 ? 11.937 -4.995 -6.315 1.00 98.31 131 TYR A O 1
ATOM 1099 N N . MET A 1 132 ? 11.474 -6.100 -8.200 1.00 98.25 132 MET A N 1
ATOM 1100 C CA . MET A 1 132 ? 12.160 -5.158 -9.070 1.00 98.25 132 MET A CA 1
ATOM 1101 C C . MET A 1 132 ? 11.269 -4.760 -10.236 1.00 98.25 132 MET A C 1
ATOM 1103 O O . MET A 1 132 ? 10.650 -5.622 -10.865 1.00 98.25 132 MET A O 1
ATOM 1107 N N . ILE A 1 133 ? 11.210 -3.456 -10.505 1.00 98.56 133 ILE A N 1
ATOM 1108 C CA . ILE A 1 133 ? 10.730 -2.885 -11.762 1.00 98.56 133 ILE A CA 1
ATOM 1109 C C . ILE A 1 133 ? 11.954 -2.583 -12.620 1.00 98.56 133 ILE A C 1
ATOM 1111 O O . ILE A 1 133 ? 12.839 -1.858 -12.173 1.00 98.56 133 ILE A O 1
ATOM 1115 N N . ILE A 1 134 ? 11.972 -3.076 -13.856 1.00 98.31 134 ILE A N 1
ATOM 1116 C CA . ILE A 1 134 ? 13.009 -2.734 -14.836 1.00 98.31 134 ILE A CA 1
ATOM 1117 C C . ILE A 1 134 ? 12.362 -1.979 -15.991 1.00 98.31 134 ILE A C 1
ATOM 1119 O O . ILE A 1 134 ? 11.306 -2.383 -16.494 1.00 98.31 134 ILE A O 1
ATOM 1123 N N . ILE A 1 135 ? 12.964 -0.859 -16.396 1.00 98.38 135 ILE A N 1
ATOM 1124 C CA . ILE A 1 135 ? 12.504 -0.067 -17.539 1.00 98.38 135 ILE A CA 1
ATOM 1125 C C . ILE A 1 135 ? 13.408 -0.288 -18.754 1.00 98.38 135 ILE A C 1
ATOM 1127 O O . ILE A 1 135 ? 14.619 -0.120 -18.677 1.00 98.38 135 ILE A O 1
ATOM 1131 N N . TYR A 1 136 ? 12.805 -0.606 -19.897 1.00 97.50 136 TYR A N 1
ATOM 1132 C CA . TYR A 1 136 ? 13.475 -0.741 -21.189 1.00 97.50 136 TYR A CA 1
ATOM 1133 C C . TYR A 1 136 ? 12.963 0.326 -22.157 1.00 97.50 136 TYR A C 1
ATOM 1135 O O . TYR A 1 136 ? 11.985 1.029 -21.892 1.00 97.50 136 TYR A O 1
ATOM 1143 N N . LYS A 1 137 ? 13.604 0.448 -23.323 1.00 95.06 137 LYS A N 1
ATOM 1144 C CA . LYS A 1 137 ? 13.190 1.421 -24.352 1.00 95.06 137 LYS A CA 1
ATOM 1145 C C . LYS A 1 137 ? 11.775 1.204 -24.884 1.00 95.06 137 LYS A C 1
ATOM 1147 O O . LYS A 1 137 ? 11.131 2.168 -25.290 1.00 95.06 137 LYS A O 1
ATOM 1152 N N . ASP A 1 138 ? 11.330 -0.044 -24.953 1.00 95.69 138 ASP A N 1
ATOM 1153 C CA . ASP A 1 138 ? 10.088 -0.456 -25.612 1.00 95.69 138 ASP A CA 1
ATOM 1154 C C . ASP A 1 138 ? 9.108 -1.187 -24.683 1.00 95.69 138 ASP A C 1
ATOM 1156 O O . ASP A 1 138 ? 7.965 -1.419 -25.076 1.00 95.69 138 ASP A O 1
ATOM 1160 N N . HIS A 1 139 ? 9.522 -1.532 -23.462 1.00 97.75 139 HIS A N 1
ATOM 1161 C CA . HIS A 1 139 ? 8.695 -2.233 -22.484 1.00 97.75 139 HIS A CA 1
ATOM 1162 C C . HIS A 1 139 ? 9.197 -2.009 -21.050 1.00 97.75 139 HIS A C 1
ATOM 1164 O O . HIS A 1 139 ? 10.164 -1.294 -20.802 1.00 97.75 139 HIS A O 1
ATOM 1170 N N . CYS A 1 140 ? 8.531 -2.628 -20.082 1.00 98.56 140 CYS A N 1
ATOM 1171 C CA . CYS A 1 140 ? 8.988 -2.709 -18.697 1.00 98.56 140 CYS A CA 1
ATOM 1172 C C . CYS A 1 140 ? 8.701 -4.100 -18.138 1.00 98.56 140 CYS A C 1
ATOM 1174 O O . CYS A 1 140 ? 7.866 -4.832 -18.681 1.00 98.56 140 CYS A O 1
ATOM 1176 N N . SER A 1 141 ? 9.371 -4.470 -17.054 1.00 98.50 141 SER A N 1
ATOM 1177 C CA . SER A 1 141 ? 9.138 -5.749 -16.396 1.00 98.50 141 SER A CA 1
ATOM 1178 C C . SER A 1 141 ? 9.008 -5.622 -14.883 1.00 98.50 141 SER A C 1
ATOM 1180 O O . SER A 1 141 ? 9.408 -4.627 -14.280 1.00 98.50 141 SER A O 1
ATOM 1182 N N . PHE A 1 142 ? 8.374 -6.629 -14.281 1.00 98.44 142 PHE A N 1
ATOM 1183 C CA . PHE A 1 142 ? 8.284 -6.803 -12.836 1.00 98.44 142 PHE A CA 1
ATOM 1184 C C . PHE A 1 142 ? 8.703 -8.221 -12.452 1.00 98.44 142 PHE A C 1
ATOM 1186 O O . PHE A 1 142 ? 8.254 -9.189 -13.078 1.00 98.44 142 PHE A O 1
ATOM 1193 N N . GLN A 1 143 ? 9.508 -8.362 -11.402 1.00 97.75 143 GLN A N 1
ATOM 1194 C CA . GLN A 1 143 ? 9.921 -9.667 -10.888 1.00 97.75 143 GLN A CA 1
ATOM 1195 C C . GLN A 1 143 ? 10.099 -9.685 -9.374 1.00 97.75 143 GLN A C 1
ATOM 1197 O O . GLN A 1 143 ? 10.321 -8.651 -8.755 1.00 97.75 143 GLN A O 1
ATOM 1202 N N . ARG A 1 144 ? 10.043 -10.886 -8.795 1.00 97.81 144 ARG A N 1
ATOM 1203 C CA . ARG A 1 144 ? 10.609 -11.192 -7.482 1.00 97.81 144 ARG A CA 1
ATOM 1204 C C . ARG A 1 144 ? 12.056 -11.643 -7.660 1.00 97.81 144 ARG A C 1
ATOM 1206 O O . ARG A 1 144 ? 12.299 -12.636 -8.354 1.00 97.81 144 ARG A O 1
ATOM 1213 N N . CYS A 1 145 ? 12.978 -10.955 -7.000 1.00 95.81 145 CYS A N 1
ATOM 1214 C CA . CYS A 1 145 ? 14.407 -11.247 -7.006 1.00 95.81 145 CYS A CA 1
ATOM 1215 C C . CYS A 1 145 ? 14.752 -12.392 -6.041 1.00 95.81 145 CYS A C 1
ATOM 1217 O O . CYS A 1 145 ? 14.025 -12.689 -5.089 1.00 95.81 145 CYS A O 1
ATOM 1219 N N . GLY A 1 146 ? 15.881 -13.058 -6.284 1.00 92.81 146 GLY A N 1
ATOM 1220 C CA . GLY A 1 146 ? 16.423 -14.073 -5.383 1.00 92.81 146 GLY A CA 1
ATOM 1221 C C . GLY A 1 146 ? 17.144 -15.211 -6.099 1.00 92.81 146 GLY A C 1
ATOM 1222 O O . GLY A 1 146 ? 17.344 -15.201 -7.310 1.00 92.81 146 GLY A O 1
ATOM 1223 N N . ALA A 1 147 ? 17.531 -16.232 -5.333 1.00 91.44 147 ALA A N 1
ATOM 1224 C CA . ALA A 1 147 ? 18.099 -17.455 -5.895 1.00 91.44 147 ALA A CA 1
ATOM 1225 C C . ALA A 1 147 ? 17.082 -18.183 -6.793 1.00 91.44 147 ALA A C 1
ATOM 1227 O O . ALA A 1 147 ? 15.879 -17.951 -6.704 1.00 91.44 147 ALA A O 1
ATOM 1228 N N . LYS A 1 148 ? 17.556 -19.130 -7.610 1.00 88.94 148 LYS A N 1
ATOM 1229 C CA . LYS A 1 148 ? 16.748 -19.847 -8.614 1.00 88.94 148 LYS A CA 1
ATOM 1230 C C . LYS A 1 148 ? 15.433 -20.450 -8.090 1.00 88.94 148 LYS A C 1
ATOM 1232 O O . LYS A 1 148 ? 14.460 -20.485 -8.830 1.00 88.94 148 LYS A O 1
ATOM 1237 N N . GLU A 1 149 ? 15.417 -20.908 -6.841 1.00 91.06 149 GLU A N 1
ATOM 1238 C CA . GLU A 1 149 ? 14.245 -21.505 -6.174 1.00 91.06 149 GLU A CA 1
ATOM 1239 C C . GLU A 1 149 ? 13.187 -20.462 -5.754 1.00 91.06 149 GLU A C 1
ATOM 1241 O O . GLU A 1 149 ? 12.042 -20.805 -5.475 1.00 91.06 149 GLU A O 1
ATOM 1246 N N . ILE A 1 150 ? 13.585 -19.189 -5.656 1.00 89.94 150 ILE A N 1
ATOM 1247 C CA . ILE A 1 150 ? 12.785 -18.080 -5.117 1.00 89.94 150 ILE A CA 1
ATOM 1248 C C . ILE A 1 150 ? 12.376 -17.115 -6.228 1.00 89.94 150 ILE A C 1
ATOM 1250 O O . ILE A 1 150 ? 11.235 -16.649 -6.232 1.00 89.94 150 ILE A O 1
ATOM 1254 N N . GLN A 1 151 ? 13.278 -16.813 -7.162 1.00 94.62 151 GLN A N 1
ATOM 1255 C CA . GLN A 1 151 ? 13.014 -15.840 -8.217 1.00 94.62 151 GLN A CA 1
ATOM 1256 C C . GLN A 1 151 ? 11.786 -16.221 -9.049 1.00 94.62 151 GLN A C 1
ATOM 1258 O O . GLN A 1 151 ? 11.539 -17.398 -9.322 1.00 94.62 151 GLN A O 1
ATOM 1263 N N . SER A 1 152 ? 11.023 -15.221 -9.479 1.00 95.69 152 SER A N 1
ATOM 1264 C CA . SER A 1 152 ? 9.863 -15.458 -10.345 1.00 95.69 152 SER A CA 1
ATOM 1265 C C . SER A 1 152 ? 10.197 -15.446 -11.835 1.00 95.69 152 SER A C 1
ATOM 1267 O O . SER A 1 152 ? 9.402 -15.936 -12.636 1.00 95.69 152 SER A O 1
ATOM 1269 N N . GLY A 1 153 ? 11.333 -14.845 -12.202 1.00 94.38 153 GLY A N 1
ATOM 1270 C CA . GLY A 1 153 ? 11.572 -14.351 -13.555 1.00 94.38 153 GLY A CA 1
ATOM 1271 C C . GLY A 1 153 ? 10.734 -13.109 -13.874 1.00 94.38 153 GLY A C 1
ATOM 1272 O O . GLY A 1 153 ? 9.809 -12.746 -13.136 1.00 94.38 153 GLY A O 1
ATOM 1273 N N . GLU A 1 154 ? 11.073 -12.469 -14.988 1.00 96.12 154 GLU A N 1
ATOM 1274 C CA . GLU A 1 154 ? 10.469 -11.217 -15.431 1.00 96.12 154 GLU A CA 1
ATOM 1275 C C . GLU A 1 154 ? 9.098 -11.408 -16.075 1.00 96.12 154 GLU A C 1
ATOM 1277 O O . GLU A 1 154 ? 8.911 -12.188 -17.013 1.00 96.12 154 GLU A O 1
ATOM 1282 N N . ARG A 1 155 ? 8.124 -10.634 -15.595 1.00 97.50 155 ARG A N 1
ATOM 1283 C CA . ARG A 1 155 ? 6.838 -10.448 -16.266 1.00 97.50 155 ARG A CA 1
ATOM 1284 C C . ARG A 1 155 ? 6.867 -9.144 -17.040 1.00 97.50 155 ARG A C 1
ATOM 1286 O O . ARG A 1 155 ? 6.992 -8.086 -16.438 1.00 97.50 155 ARG A O 1
ATOM 1293 N N . VAL A 1 156 ? 6.733 -9.243 -18.357 1.00 98.19 156 VAL A N 1
ATOM 1294 C CA . VAL A 1 156 ? 6.848 -8.119 -19.294 1.00 98.19 156 VAL A CA 1
ATOM 1295 C C . VAL A 1 156 ? 5.499 -7.432 -19.523 1.00 98.19 156 VAL A C 1
ATOM 1297 O O . VAL A 1 156 ? 4.471 -8.098 -19.660 1.00 98.19 156 VAL A O 1
ATOM 1300 N N . PHE A 1 157 ? 5.521 -6.101 -19.604 1.00 98.25 157 PHE A N 1
ATOM 1301 C CA . PHE A 1 157 ? 4.383 -5.219 -19.871 1.00 98.25 157 PHE A CA 1
ATOM 1302 C C . PHE A 1 157 ? 4.771 -4.139 -20.884 1.00 98.25 157 PHE A C 1
ATOM 1304 O O . PHE A 1 157 ? 5.910 -3.672 -20.882 1.00 98.25 157 PHE A O 1
ATOM 1311 N N . ASN A 1 158 ? 3.825 -3.681 -21.711 1.00 97.94 158 ASN A N 1
ATOM 1312 C CA . ASN A 1 158 ? 4.137 -2.666 -22.725 1.00 97.94 158 ASN A CA 1
ATOM 1313 C C . ASN A 1 158 ? 4.343 -1.280 -22.105 1.00 97.94 158 ASN A C 1
ATOM 1315 O O . ASN A 1 158 ? 5.064 -0.453 -22.652 1.00 97.94 158 ASN A O 1
ATOM 1319 N N . THR A 1 159 ? 3.678 -0.998 -20.980 1.00 98.19 159 THR A N 1
ATOM 1320 C CA . THR A 1 159 ? 3.755 0.304 -20.307 1.00 98.19 159 THR A CA 1
ATOM 1321 C C . THR A 1 159 ? 3.778 0.157 -18.790 1.00 98.19 159 THR A C 1
ATOM 1323 O O . THR A 1 159 ? 3.211 -0.785 -18.230 1.00 98.19 159 THR A O 1
ATOM 1326 N N . LEU A 1 160 ? 4.358 1.151 -18.112 1.00 98.44 160 LEU A N 1
ATOM 1327 C CA . LEU A 1 160 ? 4.343 1.235 -16.649 1.00 98.44 160 LEU A CA 1
ATOM 1328 C C . LEU A 1 160 ? 2.909 1.307 -16.089 1.00 98.44 160 LEU A C 1
ATOM 1330 O O . LEU A 1 160 ? 2.650 0.778 -15.014 1.00 98.44 160 LEU A O 1
ATOM 1334 N N . ASP A 1 161 ? 1.956 1.887 -16.826 1.00 98.38 161 ASP A N 1
ATOM 1335 C CA . ASP A 1 161 ? 0.545 1.942 -16.413 1.00 98.38 161 ASP A CA 1
ATOM 1336 C C . ASP A 1 161 ? -0.143 0.570 -16.451 1.00 98.38 161 ASP A C 1
ATOM 1338 O O . ASP A 1 161 ? -0.984 0.271 -15.597 1.00 98.38 161 ASP A O 1
ATOM 1342 N N . GLU A 1 162 ? 0.201 -0.267 -17.434 1.00 98.31 162 GLU A N 1
ATOM 1343 C CA . GLU A 1 162 ? -0.246 -1.663 -17.487 1.00 98.31 162 GLU A CA 1
ATOM 1344 C C . GLU A 1 162 ? 0.350 -2.463 -16.326 1.00 98.31 162 GLU A C 1
ATOM 1346 O O . GLU A 1 162 ? -0.391 -3.141 -15.611 1.00 98.31 162 GLU A O 1
ATOM 1351 N N . LEU A 1 163 ? 1.661 -2.328 -16.093 1.00 98.38 163 LEU A N 1
ATOM 1352 C CA . LEU A 1 163 ? 2.366 -2.959 -14.975 1.00 98.38 163 LEU A CA 1
ATOM 1353 C C . LEU A 1 163 ? 1.728 -2.565 -13.631 1.00 98.38 163 LEU A C 1
ATOM 1355 O O . LEU A 1 163 ? 1.434 -3.431 -12.805 1.00 98.38 163 LEU A O 1
ATOM 1359 N N . TYR A 1 164 ? 1.431 -1.279 -13.433 1.00 98.38 164 TYR A N 1
ATOM 1360 C CA . TYR A 1 164 ? 0.861 -0.741 -12.194 1.00 98.38 164 TYR A CA 1
ATOM 1361 C C . TYR A 1 164 ? -0.497 -1.347 -11.819 1.00 98.38 164 TYR A C 1
ATOM 1363 O O . TYR A 1 164 ? -0.785 -1.586 -10.643 1.00 98.38 164 TYR A O 1
ATOM 1371 N N . LYS A 1 165 ? -1.343 -1.607 -12.818 1.00 97.88 165 LYS A N 1
ATOM 1372 C CA . LYS A 1 165 ? -2.709 -2.121 -12.623 1.00 97.88 165 LYS A CA 1
ATOM 1373 C C . LYS A 1 165 ? -2.786 -3.646 -12.640 1.00 97.88 165 LYS A C 1
ATOM 1375 O O . LYS A 1 165 ? -3.790 -4.207 -12.200 1.00 97.88 165 LYS A O 1
ATOM 1380 N N . ALA A 1 166 ? -1.775 -4.322 -13.178 1.00 97.31 166 ALA A N 1
ATOM 1381 C CA . ALA A 1 166 ? -1.788 -5.766 -13.322 1.00 97.31 166 ALA A CA 1
ATOM 1382 C C . ALA A 1 166 ? -1.618 -6.491 -11.978 1.00 97.31 166 ALA A C 1
ATOM 1384 O O . ALA A 1 166 ? -0.906 -6.046 -11.080 1.00 97.31 166 ALA A O 1
ATOM 1385 N N . LYS A 1 167 ? -2.241 -7.670 -11.875 1.00 97.06 167 LYS A N 1
ATOM 1386 C CA . LYS A 1 167 ? -1.937 -8.645 -10.824 1.00 97.06 167 LYS A CA 1
ATOM 1387 C C . LYS A 1 167 ? -0.591 -9.296 -11.122 1.00 97.06 167 LYS A C 1
ATOM 1389 O O . LYS A 1 167 ? -0.465 -10.035 -12.104 1.00 97.06 167 LYS A O 1
ATOM 1394 N N . GLN A 1 168 ? 0.389 -9.003 -10.278 1.00 94.44 168 GLN A N 1
ATOM 1395 C CA . GLN A 1 168 ? 1.779 -9.434 -10.352 1.00 94.44 168 GLN A CA 1
ATOM 1396 C C . GLN A 1 168 ? 1.997 -10.791 -9.668 1.00 94.44 168 GLN A C 1
ATOM 1398 O O . GLN A 1 168 ? 1.051 -11.499 -9.311 1.00 94.44 168 GLN A O 1
ATOM 1403 N N . VAL A 1 169 ? 3.264 -11.196 -9.570 1.00 93.75 169 VAL A N 1
ATOM 1404 C CA . VAL A 1 169 ? 3.687 -12.328 -8.733 1.00 93.75 169 VAL A CA 1
ATOM 1405 C C . VAL A 1 169 ? 3.284 -12.079 -7.276 1.00 93.75 169 VAL A C 1
ATOM 1407 O O . VAL A 1 169 ? 3.121 -10.934 -6.861 1.00 93.75 169 VAL A O 1
ATOM 1410 N N . ASP A 1 170 ? 3.043 -13.154 -6.527 1.00 94.25 170 ASP A N 1
ATOM 1411 C CA . ASP A 1 170 ? 2.628 -13.102 -5.115 1.00 94.25 170 ASP A CA 1
ATOM 1412 C C . ASP A 1 170 ? 1.340 -12.312 -4.836 1.00 94.25 170 ASP A C 1
ATOM 1414 O O . ASP A 1 170 ? 1.137 -11.797 -3.742 1.00 94.25 170 ASP A O 1
ATOM 1418 N N . ASP A 1 171 ? 0.445 -12.242 -5.831 1.00 93.31 171 ASP A N 1
ATOM 1419 C CA . ASP A 1 171 ? -0.826 -11.505 -5.760 1.00 93.31 171 ASP A CA 1
ATOM 1420 C C . ASP A 1 171 ? -0.663 -9.998 -5.493 1.00 93.31 171 ASP A C 1
ATOM 1422 O O . ASP A 1 171 ? -1.612 -9.328 -5.081 1.00 93.31 171 ASP A O 1
ATOM 1426 N N . ILE A 1 172 ? 0.523 -9.445 -5.757 1.00 95.06 172 ILE A N 1
ATOM 1427 C CA . ILE A 1 172 ? 0.783 -8.010 -5.636 1.00 95.06 172 ILE A CA 1
ATOM 1428 C C . ILE A 1 172 ? 0.040 -7.267 -6.745 1.00 95.06 172 ILE A C 1
ATOM 1430 O O . ILE A 1 172 ? 0.074 -7.656 -7.911 1.00 95.06 172 ILE A O 1
ATOM 1434 N N . VAL A 1 173 ? -0.618 -6.167 -6.397 1.00 97.00 173 VAL A N 1
ATOM 1435 C CA . VAL A 1 173 ? -1.152 -5.199 -7.360 1.00 97.00 173 VAL A CA 1
ATOM 1436 C C . VAL A 1 173 ? -0.619 -3.844 -6.935 1.00 97.00 173 VAL A C 1
ATOM 1438 O O . VAL A 1 173 ? -1.061 -3.320 -5.916 1.00 97.00 173 VAL A O 1
ATOM 1441 N N . LEU A 1 174 ? 0.313 -3.260 -7.693 1.00 97.06 174 LEU A N 1
ATOM 1442 C CA . LEU A 1 174 ? 0.970 -2.010 -7.290 1.00 97.06 174 LEU A CA 1
ATOM 1443 C C . LEU A 1 174 ? -0.049 -0.895 -7.030 1.00 97.06 174 LEU A C 1
ATOM 1445 O O . LEU A 1 174 ? 0.038 -0.238 -6.005 1.00 97.06 174 LEU A O 1
ATOM 1449 N N . ALA A 1 175 ? -1.096 -0.772 -7.849 1.00 94.81 175 ALA A N 1
ATOM 1450 C CA . ALA A 1 175 ? -2.169 0.198 -7.620 1.00 94.81 175 ALA A CA 1
ATOM 1451 C C . ALA A 1 175 ? -2.914 0.050 -6.281 1.00 94.81 175 ALA A C 1
ATOM 1453 O O . ALA A 1 175 ? -3.464 1.026 -5.776 1.00 94.81 175 ALA A O 1
ATOM 1454 N N . ARG A 1 176 ? -2.949 -1.158 -5.709 1.00 92.56 176 ARG A N 1
ATOM 1455 C CA . ARG A 1 176 ? -3.565 -1.454 -4.406 1.00 92.56 176 ARG A CA 1
ATOM 1456 C C . ARG A 1 176 ? -2.548 -1.376 -3.269 1.00 92.56 176 ARG A C 1
ATOM 1458 O O . ARG A 1 176 ? -2.887 -0.970 -2.163 1.00 92.56 176 ARG A O 1
ATOM 1465 N N . ASP A 1 177 ? -1.332 -1.840 -3.531 1.00 93.75 177 ASP A N 1
ATOM 1466 C CA . ASP A 1 177 ? -0.340 -2.165 -2.511 1.00 93.75 177 ASP A CA 1
ATOM 1467 C C . ASP A 1 177 ? 0.795 -1.144 -2.416 1.00 93.75 177 ASP A C 1
ATOM 1469 O O . ASP A 1 177 ? 1.651 -1.313 -1.557 1.00 93.75 177 ASP A O 1
ATOM 1473 N N . TRP A 1 178 ? 0.812 -0.097 -3.249 1.00 95.25 178 TRP A N 1
ATOM 1474 C CA . TRP A 1 178 ? 1.913 0.872 -3.320 1.00 95.25 178 TRP A CA 1
ATOM 1475 C C . TRP A 1 178 ? 2.320 1.417 -1.950 1.00 95.25 178 TRP A 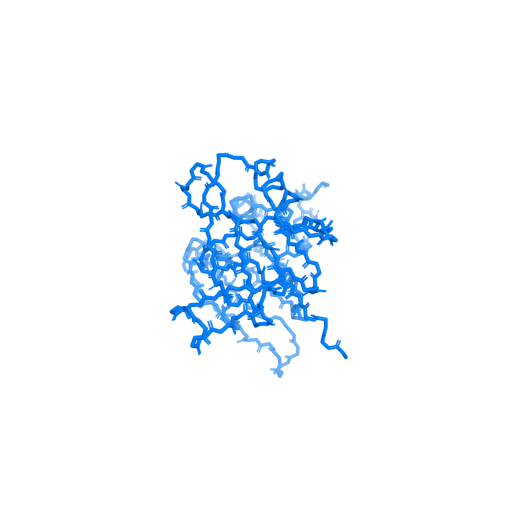C 1
ATOM 1477 O O . TRP A 1 178 ? 3.489 1.399 -1.593 1.00 95.25 178 TRP A O 1
ATOM 1487 N N . ASP A 1 179 ? 1.343 1.818 -1.138 1.00 91.62 179 ASP A N 1
ATOM 1488 C CA . ASP A 1 179 ? 1.585 2.398 0.187 1.00 91.62 179 ASP A CA 1
ATOM 1489 C C . ASP A 1 179 ? 2.193 1.407 1.201 1.00 91.62 179 ASP A C 1
ATOM 1491 O O . ASP A 1 179 ? 2.728 1.823 2.230 1.00 91.62 179 ASP A O 1
ATOM 1495 N N . LYS A 1 180 ? 2.179 0.103 0.897 1.00 91.56 180 LYS A N 1
ATOM 1496 C CA . LYS A 1 180 ? 2.848 -0.937 1.691 1.00 91.56 180 LYS A CA 1
ATOM 1497 C C . LYS A 1 180 ? 4.345 -1.039 1.388 1.00 91.56 180 LYS A C 1
ATOM 1499 O O . LYS A 1 180 ? 5.023 -1.825 2.045 1.00 91.56 180 LYS A O 1
ATOM 1504 N N . ILE A 1 181 ? 4.864 -0.306 0.400 1.00 94.25 181 ILE A N 1
ATOM 1505 C CA . ILE A 1 181 ? 6.301 -0.246 0.116 1.00 94.25 181 ILE A CA 1
ATOM 1506 C C . ILE A 1 181 ? 6.971 0.568 1.222 1.00 94.25 181 ILE A C 1
ATOM 1508 O O . ILE A 1 181 ? 6.604 1.722 1.446 1.00 94.25 181 ILE A O 1
ATOM 1512 N N . ASN A 1 182 ? 7.937 -0.033 1.915 1.00 92.75 182 ASN A N 1
ATOM 1513 C CA . ASN A 1 182 ? 8.666 0.593 3.018 1.00 92.75 182 ASN A CA 1
ATOM 1514 C C . ASN A 1 182 ? 10.054 1.112 2.627 1.00 92.75 182 ASN A C 1
ATOM 1516 O O . ASN A 1 182 ? 10.612 1.928 3.357 1.00 92.75 182 ASN A O 1
ATOM 1520 N N . ALA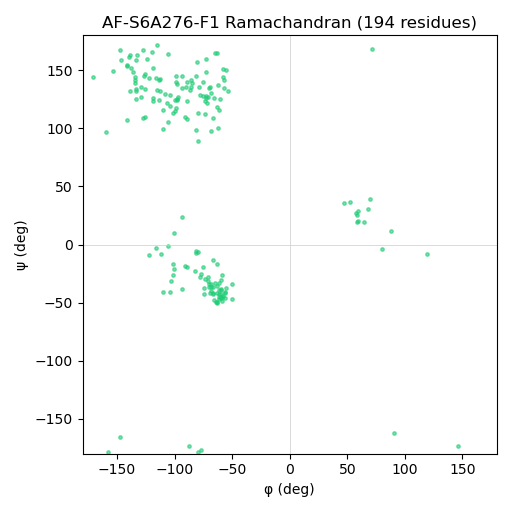 A 1 183 ? 10.596 0.661 1.497 1.00 94.06 183 ALA A N 1
ATOM 1521 C CA . ALA A 1 183 ? 11.861 1.135 0.965 1.00 94.06 183 ALA A CA 1
ATOM 1522 C C . ALA A 1 183 ? 11.916 0.963 -0.556 1.00 94.06 183 ALA A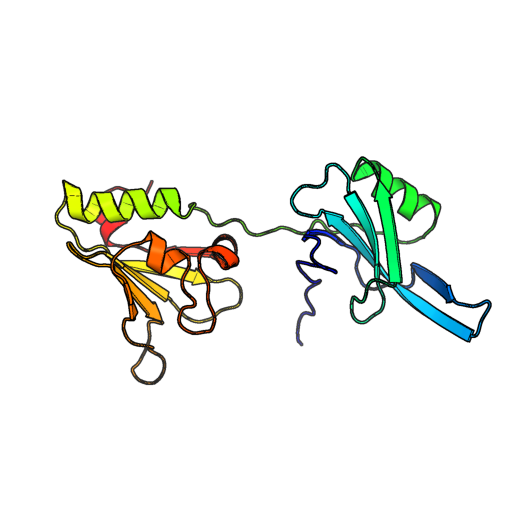 C 1
ATOM 1524 O O . ALA A 1 183 ? 11.340 0.027 -1.122 1.00 94.06 183 ALA A O 1
ATOM 1525 N N . PHE A 1 184 ? 12.656 1.870 -1.181 1.00 96.56 184 PHE A N 1
ATOM 1526 C CA . PHE A 1 184 ? 13.061 1.829 -2.577 1.00 96.56 184 PHE A CA 1
ATOM 1527 C C . PHE A 1 184 ? 14.591 1.712 -2.603 1.00 96.56 184 PHE A C 1
ATOM 1529 O O . PHE A 1 184 ? 15.248 2.309 -1.753 1.00 96.56 184 PHE A O 1
ATOM 1536 N N . ASP A 1 185 ? 15.150 0.956 -3.549 1.00 96.75 185 ASP A N 1
ATOM 1537 C CA . ASP A 1 185 ? 16.594 0.893 -3.847 1.00 96.75 185 ASP A CA 1
ATOM 1538 C C . ASP A 1 185 ? 16.801 0.987 -5.368 1.00 96.75 185 ASP A C 1
ATOM 1540 O O . ASP A 1 185 ? 16.080 0.333 -6.117 1.00 96.75 185 ASP A O 1
ATOM 1544 N N . CYS A 1 186 ? 17.708 1.837 -5.850 1.00 97.44 186 CYS A N 1
ATOM 1545 C CA . CYS A 1 186 ? 18.006 1.963 -7.277 1.00 97.44 186 CYS A CA 1
ATOM 1546 C C . CYS A 1 186 ? 19.376 2.612 -7.500 1.00 97.44 186 CYS A C 1
ATOM 1548 O O . CYS A 1 186 ? 19.509 3.838 -7.554 1.00 97.44 186 CYS A O 1
ATOM 1550 N N . MET A 1 187 ? 20.387 1.771 -7.715 1.00 95.19 187 MET A N 1
ATOM 1551 C CA . MET A 1 187 ? 21.759 2.200 -8.009 1.00 95.19 187 MET A CA 1
ATOM 1552 C C . MET A 1 187 ? 21.831 3.137 -9.226 1.00 95.19 187 MET A C 1
ATOM 1554 O O . MET A 1 187 ? 22.591 4.104 -9.228 1.00 95.19 187 MET A O 1
ATOM 1558 N N . ASP A 1 188 ? 21.020 2.896 -10.258 1.00 96.50 188 ASP A N 1
ATOM 1559 C CA . ASP A 1 188 ? 20.989 3.753 -11.445 1.00 96.50 188 ASP A CA 1
ATOM 1560 C C . ASP A 1 188 ? 20.531 5.171 -11.103 1.00 96.50 188 ASP A C 1
ATOM 1562 O O . ASP A 1 188 ? 21.112 6.155 -11.561 1.00 96.50 188 ASP A O 1
ATOM 1566 N N . PHE A 1 189 ? 19.516 5.301 -10.250 1.00 96.38 189 PHE A N 1
ATOM 1567 C CA . PHE A 1 189 ? 19.035 6.602 -9.805 1.00 96.38 189 PHE A CA 1
ATOM 1568 C C . PHE A 1 189 ? 20.050 7.323 -8.914 1.00 96.38 189 PHE A C 1
ATOM 1570 O O . PHE A 1 189 ? 20.172 8.547 -9.021 1.00 96.38 189 PHE A O 1
ATOM 1577 N N . GLU A 1 190 ? 20.815 6.598 -8.096 1.00 94.88 190 GLU A N 1
ATOM 1578 C CA . GLU A 1 190 ? 21.934 7.168 -7.339 1.00 94.88 190 GLU A CA 1
ATOM 1579 C C . GLU A 1 190 ? 23.025 7.709 -8.275 1.00 94.88 190 GLU A C 1
ATOM 1581 O O . GLU A 1 190 ? 23.427 8.870 -8.159 1.00 94.88 190 GLU A O 1
ATOM 1586 N N . LEU A 1 191 ? 23.461 6.909 -9.254 1.00 94.44 191 LEU A N 1
ATOM 1587 C CA . LEU A 1 191 ? 24.493 7.290 -10.225 1.00 94.44 191 LEU A CA 1
ATOM 1588 C C . LEU A 1 191 ? 24.070 8.474 -11.104 1.00 94.44 191 LEU A C 1
ATOM 1590 O O . LEU A 1 191 ? 24.896 9.325 -11.441 1.00 94.44 191 LEU A O 1
ATOM 1594 N N . LEU A 1 192 ? 22.786 8.546 -11.461 1.00 94.69 192 LEU A N 1
ATOM 1595 C CA . LEU A 1 192 ? 22.206 9.646 -12.234 1.00 94.69 192 LEU A CA 1
ATOM 1596 C C . LEU A 1 192 ? 21.867 10.883 -11.379 1.00 94.69 192 LEU A C 1
ATOM 1598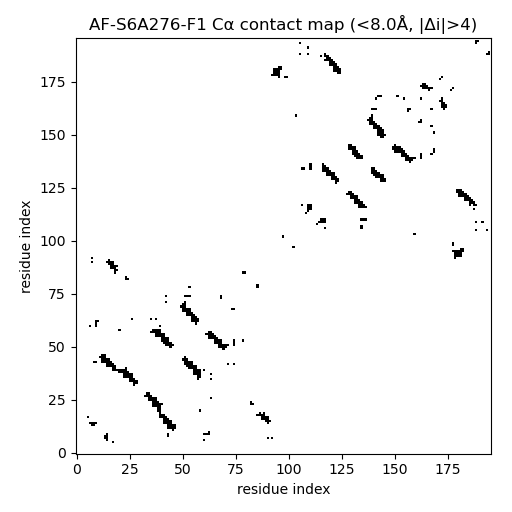 O O . LEU A 1 192 ? 21.506 11.927 -11.931 1.00 94.69 192 LEU A O 1
ATOM 1602 N N . GLY A 1 193 ? 21.987 10.797 -10.049 1.00 94.25 193 GLY A N 1
ATOM 1603 C CA . GLY A 1 193 ? 21.689 11.888 -9.117 1.00 94.25 193 GLY A CA 1
ATOM 1604 C C . GLY A 1 193 ? 20.202 12.244 -9.041 1.00 94.25 193 GLY A C 1
ATOM 1605 O O . GLY A 1 193 ? 19.848 13.411 -8.853 1.00 94.25 193 GLY A O 1
ATOM 1606 N N . PHE A 1 194 ? 19.320 11.264 -9.249 1.00 93.56 194 PHE A N 1
ATOM 1607 C CA . PHE A 1 194 ? 17.871 11.439 -9.110 1.00 93.56 194 PHE A CA 1
ATOM 1608 C C . PHE A 1 194 ? 17.439 11.425 -7.643 1.00 93.56 194 PHE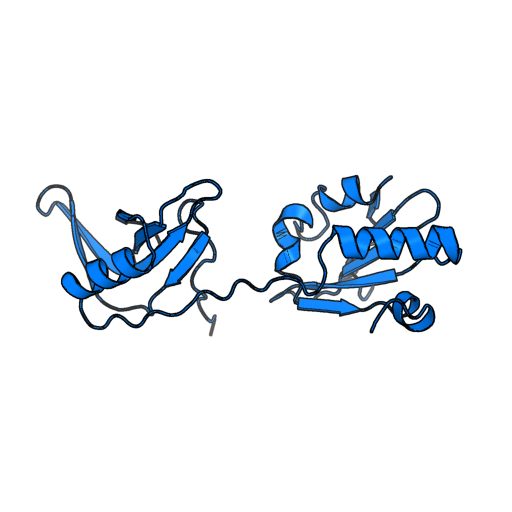 A C 1
ATOM 1610 O O . PHE A 1 194 ? 16.444 12.061 -7.297 1.00 93.56 194 PHE A O 1
ATOM 1617 N N . TRP A 1 195 ? 18.194 10.7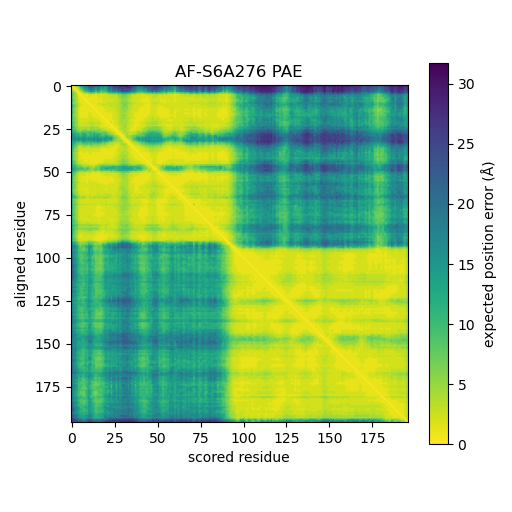28 -6.794 1.00 82.25 195 TRP A N 1
ATOM 1618 C CA . TRP A 1 195 ? 17.973 10.659 -5.353 1.00 82.25 195 TRP A CA 1
ATOM 1619 C C . TRP A 1 195 ? 18.660 11.835 -4.657 1.00 82.25 195 TRP A C 1
ATOM 1621 O O . TRP A 1 195 ? 19.744 12.257 -5.066 1.00 82.25 195 TRP A O 1
ATOM 1631 N N . LYS A 1 196 ? 18.015 12.400 -3.637 1.00 58.66 196 LYS A N 1
ATOM 1632 C CA . LYS A 1 196 ? 18.560 13.477 -2.803 1.00 58.66 196 LYS A CA 1
ATOM 1633 C C . LYS A 1 196 ? 18.405 13.141 -1.337 1.00 58.66 196 LYS A C 1
ATOM 1635 O O . LYS A 1 196 ? 17.288 12.722 -0.977 1.00 58.66 196 LYS A O 1
#

Solvent-accessible surface area (backbone atoms only — not comparable to full-atom values): 11263 Å² total; per-residue (Å²): 131,85,78,83,71,80,69,66,55,53,98,81,16,42,40,48,30,35,42,66,84,54,79,62,50,68,50,70,42,89,86,67,82,44,71,44,57,23,20,31,46,35,37,27,34,46,92,90,53,87,41,28,30,37,32,34,14,29,90,84,63,47,74,78,42,76,44,82,31,80,38,70,65,56,39,51,54,53,47,59,76,75,39,70,92,84,52,84,40,76,50,79,73,66,63,31,93,64,55,70,69,59,52,50,53,51,50,53,42,33,40,74,76,65,72,35,66,39,56,38,35,40,32,40,67,99,45,97,57,46,30,36,42,37,39,53,96,77,34,29,34,42,31,40,55,66,57,86,94,63,33,68,58,76,46,77,28,74,37,70,71,55,51,34,67,35,80,47,77,95,77,40,29,47,76,79,45,47,38,45,29,76,48,77,48,38,69,53,40,55,76,71,58,73,63,133